Protein AF-A0AAN7VNC9-F1 (afdb_monomer_lite)

Sequence (368 aa):
MPVTTATADQVRREGRNATISTNFQQRNGTSKYSGSYGQQRSNDRQRARMIKRSSATQLWPRFDLVTDVLAFDIEGCERYGVHYVGSLSGVNEKKECALDVFADHGGHGTDEVWIKSVPPLYLNLGVKHRDLAPYNGARPIEEIVDDFINLATGRTVIFHDFRADKELLDNSAAKAGVTIPWDSITVRDTQKFAGYWLPDTRMPGPALKNLADKFLPLMKLQQNGHNSREDAIATILLYLRERTAIEKQYRDAATAAAATTTTIASQVSALSITESSETELKEFDIAENKITQSVQEAGDEIAGEQALADQPKSASMSTGTKKARERSEHDSVEVVGPGCIYEEVMRMMPRHATRRCDNGVLRVRLGG

pLDDT: mean 73.72, std 24.73, range [30.58, 98.81]

InterPro domains:
  IPR012337 Ribonuclease H-like superfamily [SSF53098] (136-243)
  IPR013520 Ribonuclease H-like domain [SM00479] (68-248)
  IPR036397 Ribonuclease H superfamily [G3DSA:3.30.420.10] (66-260)

Organism: NCBI:txid574655

Foldseek 3Di:
DDDDDDDDDDDDDDDDDDDDDDDDDDDDDDDPPPDDPVVVVVVVVVVVPPPPQAPFDALAFDPVQADLEKEKFFFWFDDPNATAGQWIWIADLVLHTRHTAGEAADDQPHPVRRGPGGPDVVQQRAGDSVRNDVVSSHDHLLVVLVSCLVRFFQHEYFYAPVVVVVSNSQVSCVSSVHGRPVVRGHYFHLQPQPVQADPPADPPGDDLCVCCVVPVVVQPPQPVGHGGSSSSSSRSVSCVVCVVSSVVVVVVVVVVVVVVVVVVVVVVVVVVVPPPDDDDDDDDDDDPDDPPPPVPPPPPPPDDDDDDDDDDDDDDDDDDDDDDDDDDDDDKDWDDDPPDCVPVVVVPDDPQWDWDDDPNTITIHDDD

Radius of gyration: 34.04 Å; chains: 1; bounding box: 113×78×116 Å

Secondary structure (DSSP, 8-state):
-----------------------------------SHHHHHHHHHHHHHS----S-SB-S--GGG--SEEEEEEEEEEETTEEEEEEEEEEETT--EEEEEEEE-S-TTSTT-S--BPPPGGG--S--GGGG-GGGT-EEHHHHHHHHHHHHTTSEEEESSHHHHHHHHHHHHHHHT----GGGSEEEESTT-GGG--TTPPTT---HHHHHHHH-TT--TTBTB--HHHHHHHHHHHHHHTHHHHHHHHHHHHHHHHHHHHHHHHHHHHHTTTTSS------------SSSSSSSSSSSSS------------------------------EEE---TTSHHHHHHSS-TT-EEEEETTEEEEE---

Structure (mmCIF, N/CA/C/O backbone):
data_AF-A0AAN7VNC9-F1
#
_entry.id   AF-A0AAN7VNC9-F1
#
loop_
_atom_site.group_PDB
_atom_site.id
_atom_site.type_symbol
_atom_site.label_atom_id
_atom_site.label_alt_id
_atom_site.label_comp_id
_atom_site.label_asym_id
_atom_site.label_entity_id
_atom_site.label_seq_id
_atom_site.pdbx_PDB_ins_code
_atom_site.Cartn_x
_atom_site.Cartn_y
_atom_site.Cartn_z
_atom_site.occupancy
_atom_site.B_iso_or_equiv
_atom_site.auth_seq_id
_atom_site.auth_comp_id
_atom_site.auth_asym_id
_atom_site.auth_atom_id
_atom_site.pdbx_PDB_model_num
ATOM 1 N N . MET A 1 1 ? 8.803 -28.778 58.579 1.00 33.09 1 MET A N 1
ATOM 2 C CA . MET A 1 1 ? 10.021 -28.599 59.401 1.00 33.09 1 MET A CA 1
ATOM 3 C C . MET A 1 1 ? 11.041 -29.637 58.938 1.00 33.09 1 MET A C 1
ATOM 5 O O . MET A 1 1 ? 10.650 -30.797 58.962 1.00 33.09 1 MET A O 1
ATOM 9 N N . PRO A 1 2 ? 12.285 -29.318 58.540 1.00 48.72 2 PRO A N 1
ATOM 10 C CA . PRO A 1 2 ? 12.881 -28.038 58.171 1.00 48.72 2 PRO A CA 1
ATOM 11 C C . PRO A 1 2 ? 13.311 -27.967 56.687 1.00 48.72 2 PRO A C 1
ATOM 13 O O . PRO A 1 2 ? 13.358 -28.953 55.957 1.00 48.72 2 PRO A O 1
ATOM 16 N N . VAL A 1 3 ? 13.613 -26.734 56.295 1.00 41.41 3 VAL A N 1
ATOM 17 C CA . VAL A 1 3 ? 14.314 -26.276 55.093 1.00 41.41 3 VAL A CA 1
ATOM 18 C C . VAL A 1 3 ? 15.820 -26.487 55.283 1.00 41.41 3 VAL A C 1
ATOM 20 O O . VAL A 1 3 ? 16.315 -26.323 56.398 1.00 41.41 3 VAL A O 1
ATOM 23 N N . THR A 1 4 ? 16.578 -26.747 54.216 1.00 44.59 4 THR A N 1
ATOM 24 C CA . THR A 1 4 ? 17.961 -26.239 54.133 1.00 44.59 4 THR A CA 1
ATOM 25 C C . THR A 1 4 ? 18.385 -26.035 52.682 1.00 44.59 4 THR A C 1
ATOM 27 O O . THR A 1 4 ? 18.664 -26.967 51.937 1.00 44.59 4 THR A O 1
ATOM 30 N N . THR A 1 5 ? 18.399 -24.766 52.295 1.00 48.03 5 THR A N 1
ATOM 31 C CA . THR A 1 5 ? 19.178 -24.194 51.199 1.00 48.03 5 THR A CA 1
ATOM 32 C C . THR A 1 5 ? 20.661 -24.177 51.561 1.00 48.03 5 THR A C 1
ATOM 34 O O . THR A 1 5 ? 21.000 -23.822 52.690 1.00 48.03 5 THR A O 1
ATOM 37 N N . ALA A 1 6 ? 21.540 -24.426 50.592 1.00 32.56 6 ALA A N 1
ATOM 38 C CA . ALA A 1 6 ? 22.889 -23.873 50.605 1.00 32.56 6 ALA A CA 1
ATOM 39 C C . ALA A 1 6 ? 23.305 -23.480 49.185 1.00 32.56 6 ALA A C 1
ATOM 41 O O . ALA A 1 6 ? 23.151 -24.225 48.219 1.00 32.56 6 ALA A O 1
ATOM 42 N N . THR A 1 7 ? 23.765 -22.244 49.117 1.00 36.84 7 THR A N 1
ATOM 43 C CA . THR A 1 7 ? 24.124 -21.412 47.979 1.00 36.84 7 THR A CA 1
ATOM 44 C C . THR A 1 7 ? 25.632 -21.398 47.743 1.00 36.84 7 THR A C 1
ATOM 46 O O . THR A 1 7 ? 26.401 -21.543 48.684 1.00 36.84 7 THR A O 1
ATOM 49 N N . ALA A 1 8 ? 25.978 -21.068 46.498 1.00 35.53 8 ALA A N 1
ATOM 50 C CA . ALA A 1 8 ? 27.040 -20.153 46.075 1.00 35.53 8 ALA A CA 1
ATOM 51 C C . ALA A 1 8 ? 28.529 -20.457 46.367 1.00 35.53 8 ALA A C 1
ATOM 53 O O . ALA A 1 8 ? 28.987 -20.570 47.496 1.00 35.53 8 ALA A O 1
ATOM 54 N N . ASP A 1 9 ? 29.261 -20.353 45.256 1.00 33.59 9 ASP A N 1
ATOM 55 C CA . ASP A 1 9 ? 30.465 -19.542 45.059 1.00 33.59 9 ASP A CA 1
ATOM 56 C C . ASP A 1 9 ? 31.868 -20.173 45.010 1.00 33.59 9 ASP A C 1
ATOM 58 O O . ASP A 1 9 ? 32.395 -20.767 45.942 1.00 33.59 9 ASP A O 1
ATOM 62 N N . GLN A 1 10 ? 32.479 -19.867 43.858 1.00 31.34 10 GLN A N 1
ATOM 63 C CA . GLN A 1 10 ? 33.866 -19.472 43.622 1.00 31.34 10 GLN A CA 1
ATOM 64 C C . GLN A 1 10 ? 35.001 -20.434 43.990 1.00 31.34 10 GLN A C 1
ATOM 66 O O . GLN A 1 10 ? 35.556 -20.408 45.083 1.00 31.34 10 GLN A O 1
ATOM 71 N N . VAL A 1 11 ? 35.552 -21.067 42.946 1.00 37.69 11 VAL A N 1
ATOM 72 C CA . VAL A 1 11 ? 37.006 -21.241 42.834 1.00 37.69 11 VAL A CA 1
ATOM 73 C C . VAL A 1 11 ? 37.492 -20.658 41.509 1.00 37.69 11 VAL A C 1
ATOM 75 O O . VAL A 1 11 ? 37.262 -21.179 40.422 1.00 37.69 11 VAL A O 1
ATOM 78 N N . ARG A 1 12 ? 38.186 -19.533 41.648 1.00 35.81 12 ARG A N 1
ATOM 79 C CA . ARG A 1 12 ? 39.038 -18.869 40.665 1.00 35.81 12 ARG A CA 1
ATOM 80 C C . ARG A 1 12 ? 40.357 -19.641 40.568 1.00 35.81 12 ARG A C 1
ATOM 82 O O . ARG A 1 12 ? 40.984 -19.848 41.604 1.00 35.81 12 ARG A O 1
ATOM 89 N N . ARG A 1 13 ? 40.827 -19.983 39.362 1.00 38.12 13 ARG A N 1
ATOM 90 C CA . ARG A 1 13 ? 42.266 -20.018 39.034 1.00 38.12 13 ARG A CA 1
ATOM 91 C C . ARG A 1 13 ? 42.518 -20.041 37.528 1.00 38.12 13 ARG A C 1
ATOM 93 O O . ARG A 1 13 ? 41.751 -20.576 36.740 1.00 38.12 13 ARG A O 1
ATOM 100 N N . GLU A 1 14 ? 43.592 -19.353 37.190 1.00 35.22 14 GLU A N 1
ATOM 101 C CA . GLU A 1 14 ? 44.036 -18.902 35.882 1.00 35.22 14 GLU A CA 1
ATOM 102 C C . GLU A 1 14 ? 44.731 -20.007 35.074 1.00 35.22 14 GLU A C 1
ATOM 104 O O . GLU A 1 14 ? 45.342 -20.906 35.646 1.00 35.22 14 GLU A O 1
ATOM 109 N N . GLY A 1 15 ? 44.793 -19.822 33.750 1.00 30.58 15 GLY A N 1
ATOM 110 C CA . GLY A 1 15 ? 46.053 -20.037 33.036 1.00 30.58 15 GLY A CA 1
ATOM 111 C C . GLY A 1 15 ? 46.082 -21.052 31.889 1.00 30.58 15 GLY A C 1
ATOM 112 O O . GLY A 1 15 ? 46.252 -22.240 32.111 1.00 30.58 15 GLY A O 1
ATOM 113 N N . ARG A 1 16 ? 46.175 -20.489 30.674 1.00 35.28 16 ARG A N 1
ATOM 114 C CA . ARG A 1 16 ? 47.032 -20.907 29.540 1.00 35.28 16 ARG A CA 1
ATOM 115 C C . ARG A 1 16 ? 46.588 -22.080 28.645 1.00 35.28 16 ARG A C 1
ATOM 117 O O . ARG A 1 16 ? 46.629 -23.241 29.017 1.00 35.28 16 ARG A O 1
ATOM 124 N N . ASN A 1 17 ? 46.336 -21.698 27.388 1.00 35.06 17 ASN A N 1
ATOM 125 C CA . ASN A 1 17 ? 46.808 -22.299 26.133 1.00 35.06 17 ASN A CA 1
ATOM 126 C C . ASN A 1 17 ? 46.927 -23.829 26.054 1.00 35.06 17 ASN A C 1
ATOM 128 O O . ASN A 1 17 ? 47.944 -24.399 26.441 1.00 35.06 17 ASN A O 1
ATOM 132 N N . ALA A 1 18 ? 45.987 -24.444 25.336 1.00 34.25 18 ALA A N 1
ATOM 133 C CA . ALA A 1 18 ? 46.222 -25.700 24.633 1.00 34.25 18 ALA A CA 1
ATOM 134 C C . ALA A 1 18 ? 45.763 -25.559 23.174 1.00 34.25 18 ALA A C 1
ATOM 136 O O . ALA A 1 18 ? 44.617 -25.821 22.817 1.00 34.25 18 ALA A O 1
ATOM 137 N N . THR A 1 19 ? 46.691 -25.106 22.332 1.00 33.16 19 THR A N 1
ATOM 138 C CA . THR A 1 19 ? 46.626 -25.241 20.877 1.00 33.16 19 THR A CA 1
ATOM 139 C C . THR A 1 19 ? 46.834 -26.716 20.548 1.00 33.16 19 THR A C 1
ATOM 141 O O . THR A 1 19 ? 47.944 -27.230 20.684 1.00 33.16 19 THR A O 1
ATOM 144 N N . ILE A 1 20 ? 45.777 -27.413 20.135 1.00 33.56 20 ILE A N 1
ATOM 145 C CA . ILE A 1 20 ? 45.890 -28.783 19.631 1.00 33.56 20 ILE A CA 1
ATOM 146 C C . ILE A 1 20 ? 46.379 -28.703 18.183 1.00 33.56 20 ILE A C 1
ATOM 148 O O . ILE A 1 20 ? 45.628 -28.416 17.255 1.00 33.56 20 ILE A O 1
ATOM 152 N N . SER A 1 21 ? 47.683 -28.918 18.028 1.00 32.31 21 SER A N 1
ATOM 153 C CA . SER A 1 21 ? 48.346 -29.195 16.759 1.00 32.31 21 SER A CA 1
ATOM 154 C C . SER A 1 21 ? 48.165 -30.676 16.432 1.00 32.31 21 SER A C 1
ATOM 156 O O . SER A 1 21 ? 48.763 -31.535 17.078 1.00 32.31 21 SER A O 1
ATOM 158 N N . THR A 1 22 ? 47.336 -30.994 15.439 1.00 38.72 22 THR A N 1
ATOM 159 C CA . THR A 1 22 ? 47.347 -32.316 14.804 1.00 38.72 22 THR A CA 1
ATOM 160 C C . THR A 1 22 ? 48.156 -32.238 13.520 1.00 38.72 22 THR A C 1
ATOM 162 O O . THR A 1 22 ? 47.690 -31.737 12.496 1.00 38.72 22 THR A O 1
ATOM 165 N N . ASN A 1 23 ? 49.380 -32.757 13.597 1.00 33.75 23 ASN A N 1
ATOM 166 C CA . ASN A 1 23 ? 50.212 -33.099 12.453 1.00 33.75 23 ASN A CA 1
ATOM 167 C C . ASN A 1 23 ? 49.496 -34.157 11.605 1.00 33.75 23 ASN A C 1
ATOM 169 O O . ASN A 1 23 ? 49.421 -35.318 12.006 1.00 33.75 23 ASN A O 1
ATOM 173 N N . PHE A 1 24 ? 49.018 -33.779 10.420 1.00 32.34 24 PHE A N 1
ATOM 174 C CA . PHE A 1 24 ? 48.704 -34.740 9.367 1.00 32.34 24 PHE A CA 1
ATOM 175 C C . PHE A 1 24 ? 49.744 -34.587 8.260 1.00 32.34 24 PHE A C 1
ATOM 177 O O . PHE A 1 24 ? 49.801 -33.578 7.557 1.00 32.34 24 PHE A O 1
ATOM 184 N N . GLN A 1 25 ? 50.629 -35.581 8.178 1.00 37.34 25 GLN A N 1
ATOM 185 C CA . GLN A 1 25 ? 51.680 -35.664 7.177 1.00 37.34 25 GLN A CA 1
ATOM 186 C C . GLN A 1 25 ? 51.080 -35.697 5.770 1.00 37.34 25 GLN A C 1
ATOM 188 O O . GLN A 1 25 ? 50.212 -36.508 5.445 1.00 37.34 25 GLN A O 1
ATOM 193 N N . GLN A 1 26 ? 51.613 -34.812 4.936 1.00 34.78 26 GLN A N 1
ATOM 194 C CA . GLN A 1 26 ? 51.410 -34.756 3.500 1.00 34.78 26 GLN A CA 1
ATOM 195 C C . GLN A 1 26 ? 51.865 -36.067 2.847 1.00 34.78 26 GLN A C 1
ATOM 197 O O . GLN A 1 26 ? 53.039 -36.431 2.904 1.00 34.78 26 GLN A O 1
ATOM 202 N N . ARG A 1 27 ? 50.945 -36.748 2.157 1.00 35.69 27 ARG A N 1
ATOM 203 C CA . ARG A 1 27 ? 51.290 -37.623 1.035 1.00 35.69 27 ARG A CA 1
ATOM 204 C C . ARG A 1 27 ? 50.914 -36.911 -0.255 1.00 35.69 27 ARG A C 1
ATOM 206 O O . ARG A 1 27 ? 49.754 -36.582 -0.487 1.00 35.69 27 ARG A O 1
ATOM 213 N N . ASN A 1 28 ? 51.939 -36.668 -1.062 1.00 36.66 28 ASN A N 1
ATOM 214 C CA . ASN A 1 28 ? 51.863 -36.092 -2.393 1.00 36.66 28 ASN A CA 1
ATOM 215 C C . ASN A 1 28 ? 51.040 -36.994 -3.317 1.00 36.66 28 ASN A C 1
ATOM 217 O O . ASN A 1 28 ? 51.502 -38.051 -3.739 1.00 36.66 28 ASN A O 1
ATOM 221 N N . GLY A 1 29 ? 49.833 -36.543 -3.644 1.00 33.34 29 GLY A N 1
ATOM 222 C CA . GLY A 1 29 ? 49.043 -37.017 -4.771 1.00 33.34 29 GLY A CA 1
ATOM 223 C C . GLY A 1 29 ? 48.669 -35.811 -5.621 1.00 33.34 29 GLY A C 1
ATOM 224 O O . GLY A 1 29 ? 47.794 -35.032 -5.257 1.00 33.34 29 GLY A O 1
ATOM 225 N N . THR A 1 30 ? 49.370 -35.620 -6.733 1.00 42.81 30 THR A N 1
ATOM 226 C CA . THR A 1 30 ? 49.069 -34.607 -7.747 1.00 42.81 30 THR A CA 1
ATOM 227 C C . THR A 1 30 ? 47.696 -34.870 -8.363 1.00 42.81 30 THR A C 1
ATOM 229 O O . THR A 1 30 ? 47.580 -35.657 -9.298 1.00 42.81 30 THR A O 1
ATOM 232 N N . SER A 1 31 ? 46.664 -34.187 -7.864 1.00 39.84 31 SER A N 1
ATOM 233 C CA . SER A 1 31 ? 45.378 -34.039 -8.549 1.00 39.84 31 SER A CA 1
ATOM 234 C C . SER A 1 31 ? 45.202 -32.583 -8.972 1.00 39.84 31 SER A C 1
ATOM 236 O O . SER A 1 31 ? 45.083 -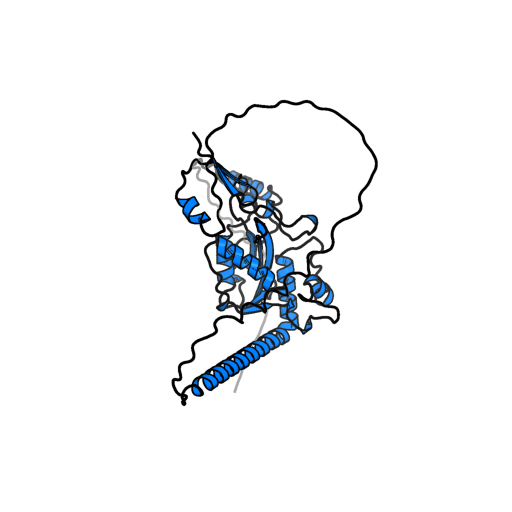31.674 -8.150 1.00 39.84 31 SER A O 1
ATOM 238 N N . LYS A 1 32 ? 45.246 -32.355 -10.287 1.00 44.84 32 LYS A N 1
ATOM 239 C CA . LYS A 1 32 ? 44.938 -31.074 -10.921 1.00 44.84 32 LYS A CA 1
ATOM 240 C C . LYS A 1 32 ? 43.424 -30.843 -10.852 1.00 44.84 32 LYS A C 1
ATOM 242 O O . LYS A 1 32 ? 42.702 -31.273 -11.740 1.00 44.84 32 LYS A O 1
ATOM 247 N N . TYR A 1 33 ? 42.962 -30.133 -9.827 1.00 38.91 33 TYR A N 1
ATOM 248 C CA . TYR A 1 33 ? 41.651 -29.471 -9.812 1.00 38.91 33 TYR A CA 1
ATOM 249 C C . TYR A 1 33 ? 41.847 -27.992 -9.456 1.00 38.91 33 TYR A C 1
ATOM 251 O O . TYR A 1 33 ? 41.517 -27.512 -8.376 1.00 38.91 33 TYR A O 1
ATOM 259 N N . SER A 1 34 ? 42.462 -27.256 -10.380 1.00 49.12 34 SER A N 1
ATOM 260 C CA . SER A 1 34 ? 42.550 -25.798 -10.333 1.00 49.12 34 SER A CA 1
ATOM 261 C C . SER A 1 34 ? 41.423 -25.208 -11.180 1.00 49.12 34 SER A C 1
ATOM 263 O O . SER A 1 34 ? 41.577 -25.061 -12.391 1.00 49.12 34 SER A O 1
ATOM 265 N N . GLY A 1 35 ? 40.288 -24.877 -10.563 1.00 49.00 35 GLY A N 1
ATOM 266 C CA . GLY A 1 35 ? 39.233 -24.153 -11.273 1.00 49.00 35 GLY A CA 1
ATOM 267 C C . GLY A 1 35 ? 37.883 -24.111 -10.568 1.00 49.00 35 GLY A C 1
ATOM 268 O O . GLY A 1 35 ? 36.949 -24.738 -11.041 1.00 49.00 35 GLY A O 1
ATOM 269 N N . SER A 1 36 ? 37.748 -23.361 -9.468 1.00 46.12 36 SER A N 1
ATOM 270 C CA . SER A 1 36 ? 36.416 -22.868 -9.046 1.00 46.12 36 SER A CA 1
ATOM 271 C C . SER A 1 36 ? 36.470 -21.698 -8.055 1.00 46.12 36 SER A C 1
ATOM 273 O O . SER A 1 36 ? 35.705 -20.746 -8.185 1.00 46.12 36 SER A O 1
ATOM 275 N N . TYR A 1 37 ? 37.429 -21.681 -7.123 1.00 40.38 37 TYR A N 1
ATOM 276 C CA . TYR A 1 37 ? 37.449 -20.667 -6.054 1.00 40.38 37 TYR A CA 1
ATOM 277 C C . TYR A 1 37 ? 37.821 -19.243 -6.509 1.00 40.38 37 TYR A C 1
ATOM 279 O O . TYR A 1 37 ? 37.398 -18.260 -5.898 1.00 40.38 37 TYR A O 1
ATOM 287 N N . GLY A 1 38 ? 38.583 -19.104 -7.599 1.00 40.09 38 GLY A N 1
ATOM 288 C CA . GLY A 1 38 ? 38.907 -17.799 -8.192 1.00 40.09 38 GLY A CA 1
ATOM 289 C C . GLY A 1 38 ? 37.744 -17.178 -8.976 1.00 40.09 38 GLY A C 1
ATOM 290 O O . GLY A 1 38 ? 37.578 -15.960 -8.951 1.00 40.09 38 GLY A O 1
ATOM 291 N N . GLN A 1 39 ? 36.908 -18.011 -9.611 1.00 39.69 39 GLN A N 1
ATOM 292 C CA . GLN A 1 39 ? 35.759 -17.566 -10.408 1.00 39.69 39 GLN A CA 1
ATOM 293 C C . GLN A 1 39 ? 34.568 -17.130 -9.541 1.00 39.69 39 GLN A C 1
ATOM 295 O O . GLN A 1 39 ? 33.867 -16.185 -9.895 1.00 39.69 39 GLN A O 1
ATOM 300 N N . GLN A 1 40 ? 34.363 -17.739 -8.368 1.00 44.41 40 GLN A N 1
ATOM 301 C CA . GLN A 1 40 ? 33.312 -17.294 -7.440 1.00 44.41 40 GLN A CA 1
ATOM 302 C C . GLN A 1 40 ? 33.577 -15.880 -6.902 1.00 44.41 40 GLN A C 1
ATOM 304 O O . GLN A 1 40 ? 32.693 -15.030 -6.949 1.00 44.41 40 GLN A O 1
ATOM 309 N N . ARG A 1 41 ? 34.819 -15.558 -6.513 1.00 46.06 41 ARG A N 1
ATOM 310 C CA . ARG A 1 41 ? 35.168 -14.207 -6.032 1.00 46.06 41 ARG A CA 1
ATOM 311 C C . ARG A 1 41 ? 35.142 -13.134 -7.124 1.00 46.06 41 ARG A C 1
ATOM 313 O O . ARG A 1 41 ? 34.879 -11.971 -6.811 1.00 46.06 41 ARG A O 1
ATOM 320 N N . SER A 1 42 ? 35.413 -13.481 -8.385 1.00 50.81 42 SER A N 1
ATOM 321 C CA . SER A 1 42 ? 35.246 -12.545 -9.505 1.00 50.81 42 SER A CA 1
ATOM 322 C C . SER A 1 42 ? 33.773 -12.311 -9.833 1.00 50.81 42 SER A C 1
ATOM 324 O O . SER A 1 42 ? 33.410 -11.169 -10.100 1.00 50.81 42 SER A O 1
ATOM 326 N N . ASN A 1 43 ? 32.924 -13.336 -9.711 1.00 49.44 43 ASN A N 1
ATOM 327 C CA . ASN A 1 43 ? 31.476 -13.215 -9.894 1.00 49.44 43 ASN A CA 1
ATOM 328 C C . ASN A 1 43 ? 30.824 -12.409 -8.764 1.00 49.44 43 ASN A C 1
ATOM 330 O O . ASN A 1 43 ? 29.974 -11.566 -9.035 1.00 49.44 43 ASN A O 1
ATOM 334 N N . ASP A 1 44 ? 31.276 -12.568 -7.518 1.00 49.91 44 ASP A N 1
ATOM 335 C CA . ASP A 1 44 ? 30.784 -11.777 -6.383 1.00 49.91 44 ASP A CA 1
ATOM 336 C C . ASP A 1 44 ? 31.250 -10.317 -6.451 1.00 49.91 44 ASP A C 1
ATOM 338 O O . ASP A 1 44 ? 30.488 -9.403 -6.143 1.00 49.91 44 ASP A O 1
ATOM 342 N N . ARG A 1 45 ? 32.469 -10.058 -6.947 1.00 47.41 45 ARG A N 1
ATOM 343 C CA . ARG A 1 45 ? 32.960 -8.692 -7.208 1.00 47.41 45 ARG A CA 1
ATOM 344 C C . ARG A 1 45 ? 32.338 -8.054 -8.452 1.00 47.41 45 ARG A C 1
ATOM 346 O O . ARG A 1 45 ? 32.161 -6.842 -8.455 1.00 47.41 45 ARG A O 1
ATOM 353 N N . GLN A 1 46 ? 31.980 -8.820 -9.485 1.00 46.38 46 GLN A N 1
ATOM 354 C CA . GLN A 1 46 ? 31.192 -8.327 -10.624 1.00 46.38 46 GLN A CA 1
ATOM 355 C C . GLN A 1 46 ? 29.728 -8.080 -10.229 1.00 46.38 46 GLN A C 1
ATOM 357 O O . GLN A 1 46 ? 29.150 -7.079 -10.650 1.00 46.38 46 GLN A O 1
ATOM 362 N N . ARG A 1 47 ? 29.155 -8.899 -9.334 1.00 48.69 47 ARG A N 1
ATOM 363 C CA . ARG A 1 47 ? 27.862 -8.631 -8.685 1.00 48.69 47 ARG A CA 1
ATOM 364 C C . ARG A 1 47 ? 27.922 -7.370 -7.817 1.00 48.69 47 ARG A C 1
ATOM 366 O O . ARG A 1 47 ? 27.035 -6.534 -7.906 1.00 48.69 47 ARG A O 1
ATOM 373 N N . ALA A 1 48 ? 28.993 -7.170 -7.059 1.00 44.34 48 ALA A N 1
ATOM 374 C CA . ALA A 1 48 ? 29.172 -5.976 -6.237 1.00 44.34 48 ALA A CA 1
ATOM 375 C C . ALA A 1 48 ? 29.528 -4.703 -7.033 1.00 44.34 48 ALA A C 1
ATOM 377 O O . ALA A 1 48 ? 29.421 -3.618 -6.480 1.00 44.34 48 ALA A O 1
ATOM 378 N N . ARG A 1 49 ? 29.950 -4.796 -8.307 1.00 45.19 49 ARG A N 1
ATOM 379 C CA . ARG A 1 49 ? 30.353 -3.643 -9.148 1.00 45.19 49 ARG A CA 1
ATOM 380 C C . ARG A 1 49 ? 29.268 -3.126 -10.106 1.00 45.19 49 ARG A C 1
ATOM 382 O O . ARG A 1 49 ? 29.471 -2.084 -10.718 1.00 45.19 49 ARG A O 1
ATOM 389 N N . MET A 1 50 ? 28.108 -3.781 -10.197 1.00 46.06 50 MET A N 1
ATOM 390 C CA . MET A 1 50 ? 26.899 -3.248 -10.856 1.00 46.06 50 MET A CA 1
ATOM 391 C C . MET A 1 50 ? 26.090 -2.374 -9.873 1.00 46.06 50 MET A C 1
ATOM 393 O O . MET A 1 50 ? 25.031 -2.766 -9.397 1.00 46.06 50 MET A O 1
ATOM 397 N N . ILE A 1 51 ? 26.619 -1.209 -9.507 1.00 47.50 51 ILE A N 1
ATOM 398 C CA . ILE A 1 51 ? 26.022 -0.249 -8.557 1.00 47.50 51 ILE A CA 1
ATOM 399 C C . ILE A 1 51 ? 25.420 0.885 -9.413 1.00 47.50 51 ILE A C 1
ATOM 401 O O . ILE A 1 51 ? 26.168 1.529 -10.136 1.00 47.50 51 ILE A O 1
ATOM 405 N N . LYS A 1 52 ? 24.119 1.194 -9.478 1.00 52.00 52 LYS A N 1
ATOM 406 C CA . LYS A 1 52 ? 22.997 1.084 -8.534 1.00 52.00 52 LYS A CA 1
ATOM 407 C C . LYS A 1 52 ? 21.933 0.098 -9.042 1.00 52.00 52 LYS A C 1
ATOM 409 O O . LYS A 1 52 ? 21.126 0.450 -9.899 1.00 52.00 52 LYS A O 1
ATOM 414 N N . ARG A 1 53 ? 21.943 -1.119 -8.496 1.00 65.81 53 ARG A N 1
ATOM 415 C CA . ARG A 1 53 ? 20.789 -2.035 -8.506 1.00 65.81 53 ARG A CA 1
ATOM 416 C C . ARG A 1 53 ? 19.638 -1.378 -7.739 1.00 65.81 53 ARG A C 1
ATOM 418 O O . ARG A 1 53 ? 19.911 -0.479 -6.948 1.00 65.81 53 ARG A O 1
ATOM 425 N N . SER A 1 54 ? 18.404 -1.762 -8.045 1.00 75.00 54 SER A N 1
ATOM 426 C CA . SER A 1 54 ? 17.157 -1.199 -7.512 1.00 75.00 54 SER A CA 1
ATOM 427 C C . SER A 1 54 ? 17.224 -0.700 -6.056 1.00 75.00 54 SER A C 1
ATOM 429 O O . SER A 1 54 ? 17.928 -1.268 -5.222 1.00 75.00 54 SER A O 1
ATOM 431 N N . SER A 1 55 ? 16.469 0.360 -5.742 1.00 85.25 55 SER A N 1
ATOM 432 C CA . SER A 1 55 ? 16.304 0.832 -4.359 1.00 85.25 55 SER A CA 1
ATOM 433 C C . SER A 1 55 ? 15.490 -0.122 -3.482 1.00 85.25 55 SER A C 1
ATOM 435 O O . SER A 1 55 ? 15.493 0.061 -2.268 1.00 85.25 55 SER A O 1
ATOM 437 N N . ALA A 1 56 ? 14.828 -1.119 -4.073 1.00 90.31 56 ALA A N 1
ATOM 438 C CA . ALA A 1 56 ? 14.095 -2.144 -3.352 1.00 90.31 56 ALA A CA 1
ATOM 439 C C . ALA A 1 56 ? 15.053 -3.062 -2.583 1.00 90.31 56 ALA A C 1
ATOM 441 O O . ALA A 1 56 ? 16.073 -3.527 -3.101 1.00 90.31 56 ALA A O 1
ATOM 442 N N . THR A 1 57 ? 14.718 -3.324 -1.327 1.00 91.94 57 THR A N 1
ATOM 443 C CA . THR A 1 57 ? 15.596 -3.997 -0.364 1.00 91.94 57 THR A CA 1
ATOM 444 C C . THR A 1 57 ? 15.145 -5.406 0.009 1.00 91.94 57 THR A C 1
ATOM 446 O O . THR A 1 57 ? 15.967 -6.179 0.503 1.00 91.94 57 THR A O 1
ATOM 449 N N . GLN A 1 58 ? 13.884 -5.768 -0.252 1.00 94.94 58 GLN A N 1
ATOM 450 C CA . GLN A 1 58 ? 13.298 -7.053 0.138 1.00 94.94 58 GLN A CA 1
ATOM 451 C C . GLN A 1 58 ? 12.489 -7.659 -1.017 1.00 94.94 58 GLN A C 1
ATOM 453 O O . GLN A 1 58 ? 11.269 -7.772 -0.960 1.00 94.94 58 GLN A O 1
ATOM 458 N N . LEU A 1 59 ? 13.200 -8.079 -2.070 1.00 94.75 59 LEU A N 1
ATOM 459 C CA . LEU A 1 59 ? 12.591 -8.531 -3.330 1.00 94.75 59 LEU A CA 1
ATOM 460 C C . LEU A 1 59 ? 11.659 -9.742 -3.173 1.00 94.75 59 LEU A C 1
ATOM 462 O O . LEU A 1 59 ? 10.710 -9.877 -3.935 1.00 94.75 59 LEU A O 1
ATOM 466 N N . TRP A 1 60 ? 11.939 -10.625 -2.214 1.00 96.19 60 TRP A N 1
ATOM 467 C CA . TRP A 1 60 ? 11.162 -11.841 -1.945 1.00 96.19 60 TRP A CA 1
ATOM 468 C C . TRP A 1 60 ? 10.411 -11.716 -0.618 1.00 96.19 60 TRP A C 1
ATOM 470 O O . TRP A 1 60 ? 10.978 -11.141 0.319 1.00 96.19 60 TRP A O 1
ATOM 480 N N . PRO A 1 61 ? 9.200 -12.285 -0.493 1.00 96.88 61 PRO A N 1
ATOM 481 C CA . PRO A 1 61 ? 8.421 -12.201 0.734 1.00 96.88 61 PRO A CA 1
ATOM 482 C C . PRO A 1 61 ? 9.137 -12.889 1.904 1.00 96.88 61 PRO A C 1
ATOM 484 O O . PRO A 1 61 ? 9.649 -14.006 1.795 1.00 96.88 61 PRO A O 1
ATOM 487 N N . ARG A 1 62 ? 9.149 -12.226 3.059 1.00 97.81 62 ARG A N 1
ATOM 488 C CA . ARG A 1 62 ? 9.640 -12.752 4.339 1.00 97.81 62 ARG A CA 1
ATOM 489 C C . ARG A 1 62 ? 8.468 -13.183 5.200 1.00 97.81 62 ARG A C 1
ATOM 491 O O . ARG A 1 62 ? 8.027 -12.449 6.080 1.00 97.81 62 ARG A O 1
ATOM 498 N N . PHE A 1 63 ? 7.965 -14.389 4.947 1.00 96.31 63 PHE A N 1
ATOM 499 C CA . PHE A 1 63 ? 6.846 -14.957 5.706 1.00 96.31 63 PHE A CA 1
ATOM 500 C C . PHE A 1 63 ? 7.138 -15.103 7.205 1.00 96.31 63 PHE A C 1
ATOM 502 O O . PHE A 1 63 ? 6.216 -15.086 8.012 1.00 96.31 63 PHE A O 1
ATOM 509 N N . ASP A 1 64 ? 8.412 -15.174 7.593 1.00 97.75 64 ASP A N 1
ATOM 510 C CA . ASP A 1 64 ? 8.844 -15.156 8.992 1.00 97.75 64 ASP A CA 1
ATOM 511 C C . ASP A 1 64 ? 8.635 -13.800 9.693 1.00 97.75 64 ASP A C 1
ATOM 513 O O . ASP A 1 64 ? 8.642 -13.745 10.921 1.00 97.75 64 ASP A O 1
ATOM 517 N N . LEU A 1 65 ? 8.426 -12.716 8.937 1.00 97.56 65 LEU A N 1
ATOM 518 C CA . LEU A 1 65 ? 8.142 -11.371 9.453 1.00 97.56 65 LEU A CA 1
ATOM 519 C C . LEU A 1 65 ? 6.647 -11.021 9.441 1.00 97.56 65 LEU A C 1
ATOM 521 O O . LEU A 1 65 ? 6.274 -9.928 9.875 1.00 97.56 65 LEU A O 1
ATOM 525 N N . VAL A 1 66 ? 5.797 -11.920 8.940 1.00 97.06 66 VAL A N 1
ATOM 526 C CA . VAL A 1 66 ? 4.358 -11.688 8.789 1.00 97.06 66 VAL A CA 1
ATOM 527 C C . VAL A 1 66 ? 3.656 -11.738 10.142 1.00 97.06 66 VAL A C 1
ATOM 529 O O . VAL A 1 66 ? 3.794 -12.694 10.903 1.00 97.06 66 VAL A O 1
ATOM 532 N N . THR A 1 67 ? 2.865 -10.705 10.414 1.00 97.56 67 THR A N 1
ATOM 533 C CA . THR A 1 67 ? 2.026 -10.548 11.610 1.00 97.56 67 THR A CA 1
ATOM 534 C C . THR A 1 67 ? 0.559 -10.398 11.213 1.00 97.56 67 THR A C 1
ATOM 536 O O . THR A 1 67 ? 0.261 -10.223 10.035 1.00 97.56 67 THR A O 1
ATOM 539 N N . ASP A 1 68 ? -0.363 -10.415 12.179 1.00 98.00 68 ASP A N 1
ATOM 540 C CA . ASP A 1 68 ? -1.810 -10.250 11.928 1.00 98.00 68 ASP A CA 1
ATOM 541 C C . ASP A 1 68 ? -2.175 -8.893 11.304 1.00 98.00 68 ASP A C 1
ATOM 543 O O . ASP A 1 68 ? -3.228 -8.748 10.679 1.00 98.00 68 ASP A O 1
ATOM 547 N N . VAL A 1 69 ? -1.304 -7.899 11.487 1.00 98.62 69 VAL A N 1
ATOM 548 C CA . VAL A 1 69 ? -1.419 -6.562 10.907 1.00 98.62 69 VAL A CA 1
ATOM 549 C C . VAL A 1 69 ? -0.218 -6.290 10.010 1.00 98.62 69 VAL A C 1
ATOM 551 O O . VAL A 1 69 ? 0.921 -6.432 10.456 1.00 98.62 69 VAL A O 1
ATOM 554 N N . LEU A 1 70 ? -0.466 -5.849 8.780 1.00 98.75 70 LEU A N 1
ATOM 555 C CA . LEU A 1 70 ? 0.555 -5.372 7.846 1.00 98.75 70 LEU A CA 1
ATOM 556 C C . LEU A 1 70 ? 0.112 -4.033 7.257 1.00 98.75 70 LEU A C 1
ATOM 558 O O . LEU A 1 70 ? -1.060 -3.875 6.935 1.00 98.75 70 LEU A O 1
ATOM 562 N N . ALA A 1 71 ? 1.027 -3.084 7.084 1.00 98.81 71 ALA A N 1
ATOM 563 C CA . ALA A 1 71 ? 0.769 -1.912 6.252 1.00 98.81 71 ALA A CA 1
ATOM 564 C C . ALA A 1 71 ? 1.395 -2.097 4.880 1.00 98.81 71 ALA A C 1
ATOM 566 O O . 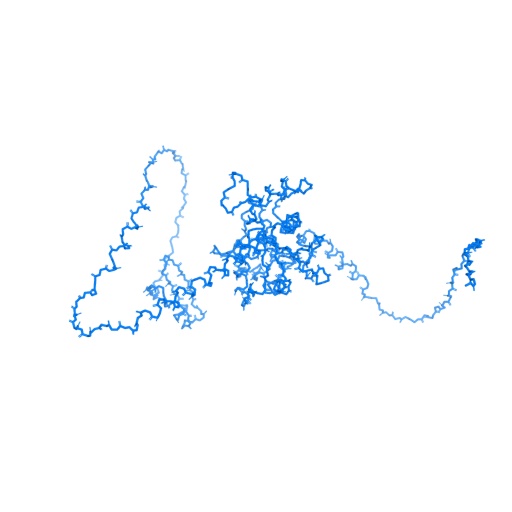ALA A 1 71 ? 2.515 -2.603 4.786 1.00 98.81 71 ALA A O 1
ATOM 567 N N . PHE A 1 72 ? 0.682 -1.658 3.853 1.00 98.81 72 PHE A N 1
ATOM 568 C CA . PHE A 1 72 ? 1.177 -1.627 2.490 1.00 98.81 72 PHE A CA 1
ATOM 569 C C . PHE A 1 72 ? 1.080 -0.218 1.925 1.00 98.81 72 PHE A C 1
ATOM 571 O O . PHE A 1 72 ? 0.229 0.568 2.337 1.00 98.81 72 PHE A O 1
ATOM 578 N N . ASP A 1 73 ? 1.972 0.068 0.990 1.00 98.62 73 ASP A N 1
ATOM 579 C CA . ASP A 1 73 ? 1.962 1.278 0.180 1.00 98.62 73 ASP A CA 1
ATOM 580 C C . ASP A 1 73 ? 2.500 0.944 -1.216 1.00 98.62 73 ASP A C 1
ATOM 582 O O . ASP A 1 73 ? 3.319 0.020 -1.382 1.00 98.62 73 ASP A O 1
ATOM 586 N N . ILE A 1 74 ? 1.970 1.638 -2.222 1.00 98.38 74 ILE A N 1
ATOM 587 C CA . ILE A 1 74 ? 2.140 1.306 -3.630 1.00 98.38 74 ILE A CA 1
ATOM 588 C C . ILE A 1 74 ? 2.439 2.571 -4.418 1.00 98.38 74 ILE A C 1
ATOM 590 O O . ILE A 1 74 ? 1.675 3.529 -4.420 1.00 98.38 74 ILE A O 1
ATOM 594 N N . GLU A 1 75 ? 3.508 2.522 -5.206 1.00 96.88 75 GLU A N 1
ATOM 595 C CA . GLU A 1 75 ? 3.762 3.563 -6.203 1.00 96.88 75 GLU A CA 1
ATOM 596 C C . GLU A 1 75 ? 3.283 3.093 -7.569 1.00 96.88 75 GLU A C 1
ATOM 598 O O . GLU A 1 75 ? 3.567 1.960 -7.964 1.00 96.88 75 GLU A O 1
ATOM 603 N N . GLY A 1 76 ? 2.607 3.962 -8.317 1.00 94.81 76 GLY A N 1
ATOM 604 C CA . GLY A 1 76 ? 2.038 3.632 -9.623 1.00 94.81 76 GLY A CA 1
ATOM 605 C C . GLY A 1 76 ? 3.013 3.738 -10.805 1.00 94.81 76 GLY A C 1
ATOM 606 O O . GLY A 1 76 ? 3.970 4.512 -10.814 1.00 94.81 76 GLY A O 1
ATOM 607 N N . CYS A 1 77 ? 2.718 2.996 -11.867 1.00 94.12 77 CYS A N 1
ATOM 608 C CA . CYS A 1 77 ? 3.193 3.216 -13.236 1.00 94.12 77 CYS A CA 1
ATOM 609 C C . CYS A 1 77 ? 1.995 3.202 -14.200 1.00 94.12 77 CYS A C 1
ATOM 611 O O . CYS A 1 77 ? 0.878 2.934 -13.766 1.00 94.12 77 CYS A O 1
ATOM 613 N N . GLU A 1 78 ? 2.171 3.541 -15.480 1.00 93.38 78 GLU A N 1
ATOM 614 C CA . GLU A 1 78 ? 1.028 3.781 -16.371 1.00 93.38 78 GLU A CA 1
ATOM 615 C C . GLU A 1 78 ? 1.161 3.127 -17.755 1.00 93.38 78 GLU A C 1
ATOM 617 O O . GLU A 1 78 ? 2.226 3.053 -18.386 1.00 93.38 78 GLU A O 1
ATOM 622 N N . ARG A 1 79 ? 0.013 2.682 -18.269 1.00 89.56 79 ARG A N 1
ATOM 623 C CA . ARG A 1 79 ? -0.182 2.327 -19.669 1.00 89.56 79 ARG A CA 1
ATOM 624 C C . ARG A 1 79 ? -1.515 2.887 -20.165 1.00 89.56 79 ARG A C 1
ATOM 626 O O . ARG A 1 79 ? -2.568 2.467 -19.705 1.00 89.56 79 ARG A O 1
ATOM 633 N N . TYR A 1 80 ? -1.459 3.778 -21.157 1.00 89.44 80 TYR A N 1
ATOM 634 C CA . TYR A 1 80 ? -2.640 4.361 -21.815 1.00 89.44 80 TYR A CA 1
ATOM 635 C C . TYR A 1 80 ? -3.648 4.991 -20.834 1.00 89.44 80 TYR A C 1
ATOM 637 O O . TYR A 1 80 ? -4.850 4.782 -20.975 1.00 89.44 80 TYR A O 1
ATOM 645 N N . GLY A 1 81 ? -3.167 5.737 -19.832 1.00 88.31 81 GLY A N 1
ATOM 646 C CA . GLY A 1 81 ? -4.021 6.357 -18.813 1.00 88.31 81 GLY A CA 1
ATOM 647 C C . GLY A 1 81 ? -4.552 5.405 -17.736 1.00 88.31 81 GLY A C 1
ATOM 648 O O . GLY A 1 81 ? -5.292 5.847 -16.866 1.00 88.31 81 GLY A O 1
ATOM 649 N N . VAL A 1 82 ? -4.185 4.119 -17.770 1.00 92.88 82 VAL A N 1
ATOM 650 C CA . VAL A 1 82 ? -4.498 3.152 -16.708 1.00 92.88 82 VAL A CA 1
ATOM 651 C C . VAL A 1 82 ? -3.265 2.946 -15.841 1.00 92.88 82 VAL A C 1
ATOM 653 O O . VAL A 1 82 ? -2.163 2.736 -16.362 1.00 92.88 82 VAL A O 1
ATOM 656 N N . HIS A 1 83 ? -3.453 2.992 -14.523 1.00 95.25 83 HIS A N 1
ATOM 657 C CA . HIS A 1 83 ? -2.369 2.855 -13.560 1.00 95.25 83 HIS A CA 1
ATOM 658 C C . HIS A 1 83 ? -2.235 1.423 -13.026 1.00 95.25 83 HIS A C 1
ATOM 660 O O . HIS A 1 83 ? -3.226 0.738 -12.775 1.00 95.25 83 HIS A O 1
ATOM 666 N N . TYR A 1 84 ? -0.989 0.994 -12.839 1.00 97.25 84 TYR A N 1
ATOM 667 C CA . TYR A 1 84 ? -0.586 -0.339 -12.388 1.00 97.25 84 TYR A CA 1
ATOM 668 C C . TYR A 1 84 ? 0.468 -0.227 -11.285 1.00 97.25 84 TYR A C 1
ATOM 670 O O . TYR A 1 84 ? 1.106 0.815 -11.138 1.00 97.25 84 TYR A O 1
ATOM 678 N N . VAL A 1 85 ? 0.690 -1.301 -10.530 1.00 97.94 85 VAL A N 1
ATOM 679 C CA . VAL A 1 85 ? 1.714 -1.370 -9.478 1.00 97.94 85 VAL A CA 1
ATOM 680 C C . VAL A 1 85 ? 3.088 -1.132 -10.102 1.00 97.94 85 VAL A C 1
ATOM 682 O O . VAL A 1 85 ? 3.542 -1.920 -10.908 1.00 97.94 85 VAL A O 1
ATOM 685 N N . GLY A 1 86 ? 3.780 -0.056 -9.752 1.00 96.81 86 GLY A N 1
ATOM 686 C CA . GLY A 1 86 ? 5.182 0.168 -10.113 1.00 96.81 86 GLY A CA 1
ATOM 687 C C . GLY A 1 86 ? 6.136 -0.334 -9.029 1.00 96.81 86 GLY A C 1
ATOM 688 O O . GLY A 1 86 ? 7.128 -1.002 -9.329 1.00 96.81 86 GLY A O 1
ATOM 689 N N . SER A 1 87 ? 5.810 -0.056 -7.765 1.00 97.56 87 SER A N 1
ATOM 690 C CA . SER A 1 87 ? 6.476 -0.626 -6.590 1.00 97.56 87 SER A CA 1
ATOM 691 C C . SER A 1 87 ? 5.455 -1.020 -5.529 1.00 97.56 87 SER A C 1
ATOM 693 O O . SER A 1 87 ? 4.411 -0.382 -5.432 1.00 97.56 87 SER A O 1
ATOM 695 N N . LEU A 1 88 ? 5.765 -2.048 -4.744 1.00 98.38 88 LEU A N 1
ATOM 696 C CA . LEU A 1 88 ? 4.940 -2.537 -3.644 1.00 98.38 88 LEU A CA 1
ATOM 697 C C . LEU A 1 88 ? 5.831 -2.762 -2.427 1.00 98.38 88 LEU A C 1
ATOM 699 O O . LEU A 1 88 ? 6.799 -3.526 -2.501 1.00 98.38 88 LEU A O 1
ATOM 703 N N . SER A 1 89 ? 5.460 -2.156 -1.303 1.00 98.69 89 SER A N 1
ATOM 704 C CA . SER A 1 89 ? 6.107 -2.401 -0.019 1.00 98.69 89 SER A CA 1
ATOM 705 C C . SER A 1 89 ? 5.093 -2.813 1.037 1.00 98.69 89 SER A C 1
ATOM 707 O O . SER A 1 89 ? 4.027 -2.220 1.139 1.00 98.69 89 SER A O 1
ATOM 709 N N . GLY A 1 90 ? 5.440 -3.820 1.837 1.00 98.62 90 GLY A N 1
ATOM 710 C CA . GLY A 1 90 ? 4.660 -4.333 2.958 1.00 98.62 90 GLY A CA 1
ATOM 711 C C . GLY A 1 90 ? 5.509 -4.412 4.225 1.00 98.62 90 GLY A C 1
ATOM 712 O O . GLY A 1 90 ? 6.598 -5.000 4.219 1.00 98.62 90 GLY A O 1
ATOM 713 N N . VAL A 1 91 ? 5.025 -3.835 5.324 1.00 98.75 91 VAL A N 1
ATOM 714 C CA . VAL A 1 91 ? 5.736 -3.781 6.611 1.00 98.75 91 VAL A CA 1
ATOM 715 C C . VAL A 1 91 ? 4.859 -4.240 7.771 1.00 98.75 91 VAL A C 1
ATOM 717 O O . VAL A 1 91 ? 3.646 -4.041 7.773 1.00 98.75 91 VAL A O 1
ATOM 720 N N . ASN A 1 92 ? 5.481 -4.847 8.779 1.00 98.69 92 ASN A N 1
ATOM 721 C CA . ASN A 1 92 ? 4.801 -5.285 9.995 1.00 98.69 92 ASN A CA 1
ATOM 722 C C . ASN A 1 92 ? 4.754 -4.185 11.074 1.00 98.69 92 ASN A C 1
ATOM 724 O O . ASN A 1 92 ? 5.323 -3.100 10.927 1.00 98.69 92 ASN A O 1
ATOM 728 N N . GLU A 1 93 ? 4.125 -4.482 12.214 1.00 98.12 93 GLU A N 1
ATOM 729 C CA . GLU A 1 93 ? 4.003 -3.551 13.351 1.00 98.12 93 GLU A CA 1
ATOM 730 C C . GLU A 1 93 ? 5.357 -3.132 13.958 1.00 98.12 93 GLU A C 1
ATOM 732 O O . GLU A 1 93 ? 5.475 -2.081 14.590 1.00 98.12 93 GLU A O 1
ATOM 737 N N . LYS A 1 94 ? 6.410 -3.931 13.751 1.00 98.19 94 LYS A N 1
ATOM 738 C CA . LYS A 1 94 ? 7.782 -3.615 14.175 1.00 98.19 94 LYS A CA 1
ATOM 739 C C . LYS A 1 94 ? 8.540 -2.772 13.148 1.00 98.19 94 LYS A C 1
ATOM 741 O O . LYS A 1 94 ? 9.694 -2.418 13.401 1.00 98.19 94 LYS A O 1
ATOM 746 N N . LYS A 1 95 ? 7.889 -2.386 12.042 1.00 97.69 95 LYS A N 1
ATOM 747 C CA . LYS A 1 95 ? 8.466 -1.673 10.888 1.00 97.69 95 LYS A CA 1
ATOM 748 C C . LYS A 1 95 ? 9.485 -2.517 10.119 1.00 97.69 95 LYS A C 1
ATOM 750 O O . LYS A 1 95 ? 10.334 -1.984 9.400 1.00 97.69 95 LYS A O 1
ATOM 755 N N . GLU A 1 96 ? 9.436 -3.833 10.294 1.00 98.06 96 GLU A N 1
ATOM 756 C CA . GLU A 1 96 ? 10.248 -4.764 9.526 1.00 98.06 96 GLU A CA 1
ATOM 757 C C . GLU A 1 96 ? 9.557 -5.011 8.188 1.00 98.06 96 GLU A C 1
ATOM 759 O O . GLU A 1 96 ? 8.334 -5.123 8.105 1.00 98.06 96 GLU A O 1
ATOM 764 N N . CYS A 1 97 ? 10.352 -5.046 7.126 1.00 97.88 97 CYS A N 1
ATOM 765 C CA . CYS A 1 97 ? 9.851 -5.151 5.768 1.00 97.88 97 CYS A CA 1
ATOM 766 C C . CYS A 1 97 ? 9.639 -6.621 5.403 1.00 97.88 97 CYS A C 1
ATOM 768 O O . CYS A 1 97 ? 10.598 -7.392 5.368 1.00 97.88 97 CYS A O 1
ATOM 770 N N . ALA A 1 98 ? 8.384 -6.994 5.154 1.00 98.00 98 ALA A N 1
ATOM 771 C CA . ALA A 1 98 ? 8.013 -8.323 4.685 1.00 98.00 98 ALA A CA 1
ATOM 772 C C . ALA A 1 98 ? 8.175 -8.445 3.163 1.00 98.00 98 ALA A C 1
ATOM 774 O O . ALA A 1 98 ? 8.516 -9.521 2.680 1.00 98.00 98 ALA A O 1
ATOM 775 N N . LEU A 1 99 ? 7.970 -7.353 2.423 1.00 98.44 99 LEU A N 1
ATOM 776 C CA . LEU A 1 99 ? 8.131 -7.267 0.971 1.00 98.44 99 LEU A CA 1
ATOM 777 C C . LEU A 1 99 ? 8.470 -5.818 0.586 1.00 98.44 99 LEU A C 1
ATOM 779 O O . LEU A 1 99 ? 7.905 -4.897 1.164 1.00 98.44 99 LEU A O 1
ATOM 783 N N . ASP A 1 100 ? 9.391 -5.614 -0.351 1.00 98.12 100 ASP A N 1
ATOM 784 C CA . ASP A 1 100 ? 9.740 -4.313 -0.948 1.00 98.12 100 ASP A CA 1
ATOM 785 C C . ASP A 1 100 ? 10.354 -4.602 -2.317 1.00 98.12 100 ASP A C 1
ATOM 787 O O . ASP A 1 100 ? 11.461 -5.150 -2.409 1.00 98.12 100 ASP A O 1
ATOM 791 N N . VAL A 1 101 ? 9.578 -4.338 -3.369 1.00 97.50 101 VAL A N 1
ATOM 792 C CA . VAL A 1 101 ? 9.827 -4.838 -4.723 1.00 97.50 101 VAL A CA 1
ATOM 793 C C . VAL A 1 101 ? 9.290 -3.877 -5.790 1.00 97.50 101 VAL A C 1
ATOM 795 O O . VAL A 1 101 ? 8.294 -3.189 -5.583 1.00 97.50 101 VAL A O 1
ATOM 798 N N . PHE A 1 102 ? 9.938 -3.852 -6.959 1.00 97.25 102 PHE A N 1
ATOM 799 C CA . PHE A 1 102 ? 9.410 -3.213 -8.172 1.00 97.25 102 PHE A CA 1
ATOM 800 C C . PHE A 1 102 ? 8.830 -4.253 -9.125 1.00 97.25 102 PHE A C 1
ATOM 802 O O . PHE A 1 102 ? 9.320 -5.383 -9.183 1.00 97.25 102 PHE A O 1
ATOM 809 N N . ALA A 1 103 ? 7.834 -3.859 -9.910 1.00 96.75 103 ALA A N 1
ATOM 810 C CA . ALA A 1 103 ? 7.107 -4.773 -10.778 1.00 96.75 103 ALA A CA 1
ATOM 811 C C . ALA A 1 103 ? 7.523 -4.686 -12.253 1.00 96.75 103 ALA A C 1
ATOM 813 O O . ALA A 1 103 ? 7.404 -3.647 -12.904 1.00 96.75 103 ALA A O 1
ATOM 814 N N . ASP A 1 104 ? 7.946 -5.817 -12.810 1.00 95.38 104 ASP A N 1
ATOM 815 C CA . ASP A 1 104 ? 8.095 -6.014 -14.248 1.00 95.38 104 ASP A CA 1
ATOM 816 C C . ASP A 1 104 ? 6.758 -6.447 -14.858 1.00 95.38 104 ASP A C 1
ATOM 818 O O . ASP A 1 104 ? 6.134 -7.417 -14.435 1.00 95.38 104 ASP A O 1
ATOM 822 N N . HIS A 1 105 ? 6.334 -5.726 -15.891 1.00 93.31 105 HIS A N 1
ATOM 823 C CA . HIS A 1 105 ? 5.099 -5.993 -16.631 1.00 93.31 105 HIS A CA 1
ATOM 824 C C . HIS A 1 105 ? 5.359 -6.658 -17.987 1.00 93.31 105 HIS A C 1
ATOM 826 O O . HIS A 1 105 ? 4.419 -6.853 -18.770 1.00 93.31 105 HIS A O 1
ATOM 832 N N . GLY A 1 106 ? 6.621 -6.976 -18.271 1.00 89.50 106 GLY A N 1
ATOM 833 C CA . GLY A 1 106 ? 7.082 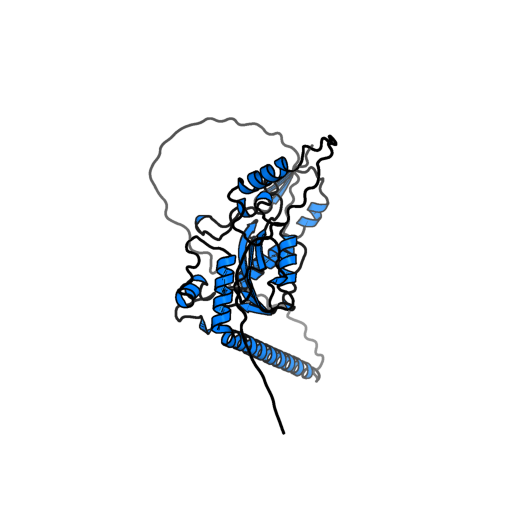-7.592 -19.499 1.00 89.50 106 GLY A CA 1
ATOM 834 C C . GLY A 1 106 ? 7.511 -6.591 -20.570 1.00 89.50 106 GLY A C 1
ATOM 835 O O . GLY A 1 106 ? 7.190 -5.395 -20.563 1.00 89.50 106 GLY A O 1
ATOM 836 N N . GLY A 1 107 ? 8.264 -7.123 -21.533 1.00 78.81 107 GLY A N 1
ATOM 837 C CA . GLY A 1 107 ? 8.708 -6.399 -22.720 1.00 78.81 107 GLY A CA 1
ATOM 838 C C . GLY A 1 107 ? 9.851 -5.412 -22.475 1.00 78.81 107 GLY A C 1
ATOM 839 O O . GLY A 1 107 ? 10.199 -4.678 -23.398 1.00 78.81 107 GLY A O 1
ATOM 840 N N . HIS A 1 108 ? 10.456 -5.373 -21.281 1.00 77.38 108 HIS A N 1
ATOM 841 C CA . HIS A 1 108 ? 11.558 -4.455 -20.981 1.00 77.38 108 HIS A CA 1
ATOM 842 C C . HIS A 1 108 ? 12.684 -4.535 -22.033 1.00 77.38 108 HIS A C 1
ATOM 844 O O . HIS A 1 108 ? 13.289 -5.586 -22.235 1.00 77.38 108 HIS A O 1
ATOM 850 N N . GLY A 1 109 ? 13.020 -3.398 -22.655 1.00 64.81 109 GLY A N 1
ATOM 851 C CA . GLY A 1 109 ? 14.091 -3.306 -23.658 1.00 64.81 109 GLY A CA 1
ATOM 852 C C . GLY A 1 109 ? 13.709 -3.804 -25.057 1.00 64.81 109 GLY A C 1
ATOM 853 O O . GLY A 1 109 ? 14.596 -4.014 -25.880 1.00 64.81 109 GLY A O 1
ATOM 854 N N . THR A 1 110 ? 12.415 -3.989 -25.325 1.00 75.06 110 THR A N 1
ATOM 855 C CA . THR A 1 110 ? 11.875 -4.398 -26.631 1.00 75.06 110 THR A CA 1
ATOM 856 C C . THR A 1 110 ? 10.856 -3.376 -27.147 1.00 75.06 110 THR A C 1
ATOM 858 O O . THR A 1 110 ? 10.391 -2.523 -26.395 1.00 75.06 110 THR A O 1
ATOM 861 N N . ASP A 1 111 ? 10.433 -3.471 -28.406 1.00 73.50 111 ASP A N 1
ATOM 862 C CA . ASP A 1 111 ? 9.316 -2.647 -28.908 1.00 73.50 111 ASP A CA 1
ATOM 863 C C . ASP A 1 111 ? 7.973 -3.003 -28.228 1.00 73.50 111 ASP A C 1
ATOM 865 O O . ASP A 1 111 ? 7.001 -2.239 -28.266 1.00 73.50 111 ASP A O 1
ATOM 869 N N . GLU A 1 112 ? 7.937 -4.141 -27.530 1.00 77.12 112 GLU A N 1
ATOM 870 C CA . GLU A 1 112 ? 6.788 -4.684 -26.814 1.00 77.12 112 GLU A CA 1
ATOM 871 C C . GLU A 1 112 ? 6.755 -4.287 -25.328 1.00 77.12 112 GLU A C 1
ATOM 873 O O . GLU A 1 112 ? 5.956 -4.854 -24.581 1.00 77.12 112 GLU A O 1
ATOM 878 N N . VAL A 1 113 ? 7.566 -3.306 -24.874 1.00 79.88 113 VAL A N 1
ATOM 879 C CA . VAL A 1 113 ? 7.474 -2.788 -23.490 1.00 79.88 113 VAL A CA 1
ATOM 880 C C . VAL A 1 113 ? 6.016 -2.479 -23.175 1.00 79.88 113 VAL A C 1
ATOM 882 O O . VAL A 1 113 ? 5.362 -1.678 -23.859 1.00 79.88 113 VAL A O 1
ATOM 885 N N . TRP A 1 114 ? 5.518 -3.121 -22.124 1.00 85.75 114 TRP A N 1
ATOM 886 C CA . TRP A 1 114 ? 4.111 -3.060 -21.779 1.00 85.75 114 TRP A CA 1
ATOM 887 C C . TRP A 1 114 ? 3.748 -1.714 -21.133 1.00 85.75 114 TRP A C 1
ATOM 889 O O . TRP A 1 114 ? 2.837 -1.036 -21.612 1.00 85.75 114 TRP A O 1
ATOM 899 N N . ILE A 1 115 ? 4.509 -1.286 -20.118 1.00 86.44 115 ILE A N 1
ATOM 900 C CA . ILE A 1 115 ? 4.373 0.031 -19.470 1.00 86.44 115 ILE A CA 1
ATOM 901 C C . ILE A 1 115 ? 4.871 1.135 -20.404 1.00 86.44 115 ILE A C 1
ATOM 903 O O . ILE A 1 115 ? 6.037 1.153 -20.797 1.00 86.44 115 ILE A O 1
ATOM 907 N N . LYS A 1 116 ? 3.998 2.079 -20.760 1.00 84.06 116 LYS A N 1
ATOM 908 C CA . LYS A 1 116 ? 4.337 3.148 -21.715 1.00 84.06 116 LYS A CA 1
ATOM 909 C C . LYS A 1 116 ? 4.876 4.403 -21.036 1.00 84.06 116 LYS A C 1
ATOM 911 O O . LYS A 1 116 ? 5.639 5.132 -21.665 1.00 84.06 116 LYS A O 1
ATOM 916 N N . SER A 1 117 ? 4.548 4.613 -19.767 1.00 83.31 117 SER A N 1
ATOM 917 C CA . SER A 1 117 ? 4.995 5.765 -18.989 1.00 83.31 117 SER A CA 1
ATOM 918 C C . SER A 1 117 ? 5.201 5.385 -17.523 1.00 83.31 117 SER A C 1
ATOM 920 O O . SER A 1 117 ? 4.490 4.565 -16.946 1.00 83.31 117 SER A O 1
ATOM 922 N N . VAL A 1 118 ? 6.209 5.993 -16.907 1.00 85.38 118 VAL A N 1
ATOM 923 C CA . VAL A 1 118 ? 6.305 6.111 -15.446 1.00 85.38 118 VAL A CA 1
ATOM 924 C C . VAL A 1 118 ? 5.819 7.500 -15.038 1.00 85.38 118 VAL A C 1
ATOM 926 O O . VAL A 1 118 ? 5.729 8.376 -15.908 1.00 85.38 118 VAL A O 1
ATOM 929 N N . PRO A 1 119 ? 5.526 7.737 -13.749 1.00 80.19 119 PRO A N 1
ATOM 930 C CA . PRO A 1 119 ? 5.142 9.061 -13.302 1.00 80.19 119 PRO A CA 1
ATOM 931 C C . PRO A 1 119 ? 6.155 10.133 -13.733 1.00 80.19 119 PRO A C 1
ATOM 933 O O . PRO A 1 119 ? 7.368 9.877 -13.734 1.00 80.19 119 PRO A O 1
ATOM 936 N N . PRO A 1 120 ? 5.695 11.342 -14.100 1.00 78.75 120 PRO A N 1
ATOM 937 C CA . PRO A 1 120 ? 6.586 12.428 -14.471 1.00 78.75 120 PRO A CA 1
ATOM 938 C C . PRO A 1 120 ? 7.665 12.679 -13.412 1.00 78.75 120 PRO A C 1
ATOM 940 O O . PRO A 1 120 ? 7.369 12.825 -12.227 1.00 78.75 120 PRO A O 1
ATOM 943 N N . LEU A 1 121 ? 8.928 12.786 -13.841 1.00 77.69 121 LEU A N 1
ATOM 944 C CA . LEU A 1 121 ? 10.080 12.903 -12.933 1.00 77.69 121 LEU A CA 1
ATOM 945 C C . LEU A 1 121 ? 9.966 14.072 -11.942 1.00 77.69 121 LEU A C 1
ATOM 947 O O . LEU A 1 121 ? 10.478 13.971 -10.830 1.00 77.69 121 LEU A O 1
ATOM 951 N N . TYR A 1 122 ? 9.301 15.165 -12.327 1.00 77.06 122 TYR A N 1
ATOM 952 C CA . TYR A 1 122 ? 9.120 16.339 -11.471 1.00 77.06 122 TYR A CA 1
ATOM 953 C C . TYR A 1 122 ? 8.150 16.102 -10.302 1.00 77.06 122 TYR A C 1
ATOM 955 O O . TYR A 1 122 ? 8.210 16.844 -9.327 1.00 77.06 122 TYR A O 1
ATOM 963 N N . LEU A 1 123 ? 7.287 15.081 -10.380 1.00 79.94 123 LEU A N 1
ATOM 964 C CA . LEU A 1 123 ? 6.407 14.675 -9.278 1.00 79.94 123 LEU A CA 1
ATOM 965 C C . LEU A 1 123 ? 7.123 13.769 -8.268 1.00 79.94 123 LEU A C 1
ATOM 967 O O . LEU A 1 123 ? 6.679 13.649 -7.135 1.00 79.94 123 LEU A O 1
ATOM 971 N N . ASN A 1 124 ? 8.248 13.160 -8.662 1.00 81.50 124 ASN A N 1
ATOM 972 C CA . ASN A 1 124 ? 9.097 12.331 -7.803 1.00 81.50 124 ASN A CA 1
ATOM 973 C C . ASN A 1 124 ? 8.341 11.207 -7.054 1.00 81.50 124 ASN A C 1
ATOM 975 O O . ASN A 1 124 ? 8.620 10.944 -5.884 1.00 81.50 124 ASN A O 1
ATOM 979 N N . LEU A 1 125 ? 7.417 10.533 -7.752 1.00 84.81 125 LEU A N 1
ATOM 980 C CA . LEU A 1 125 ? 6.544 9.454 -7.252 1.00 84.81 125 LEU A CA 1
ATOM 981 C C . LEU A 1 125 ? 7.249 8.078 -7.171 1.00 84.81 125 LEU A C 1
ATOM 983 O O . LEU A 1 125 ? 6.709 7.057 -7.573 1.00 84.81 125 LEU A O 1
ATOM 987 N N . GLY A 1 126 ? 8.529 8.055 -6.786 1.00 85.44 126 GLY A N 1
ATOM 988 C CA . GLY A 1 126 ? 9.244 6.830 -6.392 1.00 85.44 126 GLY A CA 1
ATOM 989 C C . GLY A 1 126 ? 9.624 5.813 -7.482 1.00 85.44 126 GLY A C 1
ATOM 990 O O . GLY A 1 126 ? 10.572 5.056 -7.277 1.00 85.44 126 GLY A O 1
ATOM 991 N N . VAL A 1 127 ? 8.982 5.814 -8.656 1.00 91.38 127 VAL A N 1
ATOM 992 C CA . VAL A 1 127 ? 9.187 4.807 -9.719 1.00 91.38 127 VAL A CA 1
ATOM 993 C C . VAL A 1 127 ? 9.851 5.406 -10.958 1.00 91.38 127 VAL A C 1
ATOM 995 O O . VAL A 1 127 ? 9.395 6.403 -11.517 1.00 91.38 127 VAL A O 1
ATOM 998 N N . LYS A 1 128 ? 10.926 4.771 -11.443 1.00 90.88 128 LYS A N 1
ATOM 999 C CA . LYS A 1 128 ? 11.608 5.137 -12.700 1.00 90.88 128 LYS A CA 1
ATOM 1000 C C . LYS A 1 128 ? 11.598 3.958 -13.663 1.00 90.88 128 LYS A C 1
ATOM 1002 O O . LYS A 1 128 ? 11.605 2.809 -13.241 1.00 90.88 128 LYS A O 1
ATOM 1007 N N . HIS A 1 129 ? 11.705 4.228 -14.968 1.00 87.69 129 HIS A N 1
ATOM 1008 C CA . HIS A 1 129 ? 11.719 3.173 -15.997 1.00 87.69 129 HIS A CA 1
ATOM 1009 C C . HIS A 1 129 ? 12.736 2.063 -15.719 1.00 87.69 129 HIS A C 1
ATOM 1011 O O . HIS A 1 129 ? 12.442 0.889 -15.901 1.00 87.69 129 HIS A O 1
ATOM 1017 N N . ARG A 1 130 ? 13.930 2.431 -15.242 1.00 88.94 130 ARG A N 1
ATOM 1018 C CA . ARG A 1 130 ? 14.968 1.453 -14.903 1.00 88.94 130 ARG A CA 1
ATOM 1019 C C . ARG A 1 130 ? 14.563 0.549 -13.736 1.00 88.94 130 ARG A C 1
ATOM 1021 O O . ARG A 1 130 ? 15.060 -0.565 -13.661 1.00 88.94 130 ARG A O 1
ATOM 1028 N N . ASP A 1 131 ? 13.746 1.033 -12.808 1.00 91.75 131 ASP A N 1
ATOM 1029 C CA . ASP A 1 131 ? 13.404 0.294 -11.595 1.00 91.75 131 ASP A CA 1
ATOM 1030 C C . ASP A 1 131 ? 12.446 -0.862 -11.930 1.00 91.75 131 ASP A C 1
ATOM 1032 O O . ASP A 1 131 ? 12.497 -1.889 -11.269 1.00 91.75 131 ASP A O 1
ATOM 1036 N N . LEU A 1 132 ? 11.691 -0.747 -13.032 1.00 92.69 132 LEU A N 1
ATOM 1037 C CA . LEU A 1 132 ? 10.810 -1.785 -13.591 1.00 92.69 132 LEU A CA 1
ATOM 1038 C C . LEU A 1 132 ? 11.556 -2.856 -14.414 1.00 92.69 132 LEU A C 1
ATOM 1040 O O . LEU A 1 132 ? 10.938 -3.753 -14.979 1.00 92.69 132 LEU A O 1
ATOM 1044 N N . ALA A 1 133 ? 12.884 -2.760 -14.536 1.00 90.81 133 ALA A N 1
ATOM 1045 C CA . ALA A 1 133 ? 13.677 -3.682 -15.342 1.00 90.81 133 ALA A CA 1
ATOM 1046 C C . ALA A 1 133 ? 14.042 -4.962 -14.564 1.00 90.81 133 ALA A C 1
ATOM 1048 O O . ALA A 1 133 ? 14.634 -4.857 -13.481 1.00 90.81 133 ALA A O 1
ATOM 1049 N N . PRO A 1 134 ? 13.853 -6.172 -15.130 1.00 91.75 134 PRO A N 1
ATOM 1050 C CA . PRO A 1 134 ? 14.222 -7.428 -14.463 1.00 91.75 134 PRO A CA 1
ATOM 1051 C C . PRO A 1 134 ? 15.686 -7.503 -14.031 1.00 91.75 134 PRO A C 1
ATOM 1053 O O . PRO A 1 134 ? 16.004 -7.949 -12.930 1.00 91.75 134 PRO A O 1
ATOM 1056 N N . TYR A 1 135 ? 16.611 -6.999 -14.856 1.00 88.56 135 TYR A N 1
ATOM 1057 C CA . TYR A 1 135 ? 18.039 -6.995 -14.513 1.00 88.56 135 TYR A CA 1
ATOM 1058 C C . TYR A 1 135 ? 18.383 -6.065 -13.339 1.00 88.56 135 TYR A C 1
ATOM 1060 O O . TYR A 1 135 ? 19.472 -6.177 -12.773 1.00 88.56 135 TYR A O 1
ATOM 1068 N N . ASN A 1 136 ? 17.475 -5.157 -12.966 1.00 90.38 136 ASN A N 1
ATOM 1069 C CA . ASN A 1 136 ? 17.598 -4.322 -11.777 1.00 90.38 136 ASN A CA 1
ATOM 1070 C C . ASN A 1 136 ? 16.917 -4.931 -10.547 1.00 90.38 136 ASN A C 1
ATOM 1072 O O . ASN A 1 136 ? 17.040 -4.352 -9.472 1.00 90.38 136 ASN A O 1
ATOM 1076 N N . GLY A 1 137 ? 16.294 -6.106 -10.666 1.00 91.81 137 GLY A N 1
ATOM 1077 C CA . GLY A 1 137 ? 15.631 -6.806 -9.567 1.00 91.81 137 GLY A CA 1
ATOM 1078 C C . GLY A 1 137 ? 14.116 -6.620 -9.527 1.00 91.81 137 GLY A C 1
ATOM 1079 O O . GLY A 1 137 ? 13.508 -7.056 -8.554 1.00 91.81 137 GLY A O 1
ATOM 1080 N N . ALA A 1 138 ? 13.510 -5.999 -10.547 1.00 94.88 138 ALA A N 1
ATOM 1081 C CA . ALA A 1 138 ? 12.061 -6.044 -10.700 1.00 94.88 138 ALA A CA 1
ATOM 1082 C C . ALA A 1 138 ? 11.598 -7.497 -10.866 1.00 94.88 138 ALA A C 1
ATOM 1084 O O . ALA A 1 138 ? 12.273 -8.289 -11.532 1.00 94.88 138 ALA A O 1
ATOM 1085 N N . ARG A 1 139 ? 10.466 -7.844 -10.255 1.00 96.50 139 ARG A N 1
ATOM 1086 C CA . ARG A 1 139 ? 9.877 -9.185 -10.343 1.00 96.50 139 ARG A CA 1
ATOM 1087 C C . ARG A 1 139 ? 8.634 -9.176 -11.227 1.00 96.50 139 ARG A C 1
ATOM 1089 O O . ARG A 1 139 ? 7.979 -8.137 -11.289 1.00 96.50 139 ARG A O 1
ATOM 1096 N N . PRO A 1 140 ? 8.304 -10.294 -11.897 1.00 96.56 140 PRO A N 1
ATOM 1097 C CA . PRO A 1 140 ? 7.076 -10.397 -12.679 1.00 96.56 140 PRO A CA 1
ATOM 1098 C C . PRO A 1 140 ? 5.858 -10.002 -11.843 1.00 96.56 140 PRO A C 1
ATOM 1100 O O . PRO A 1 140 ? 5.735 -10.416 -10.687 1.00 96.56 140 PRO A O 1
ATOM 1103 N N . ILE A 1 141 ? 4.974 -9.184 -12.413 1.00 97.31 141 ILE A N 1
ATOM 1104 C CA . ILE A 1 141 ? 3.800 -8.671 -11.701 1.00 97.31 141 ILE A CA 1
ATOM 1105 C C . ILE A 1 141 ? 2.881 -9.793 -11.208 1.00 97.31 141 ILE A C 1
ATOM 1107 O O . ILE A 1 141 ? 2.295 -9.667 -10.138 1.00 97.31 141 ILE A O 1
ATOM 1111 N N . GLU A 1 142 ? 2.809 -10.906 -11.937 1.00 97.38 142 GLU A N 1
ATOM 1112 C CA . GLU A 1 142 ? 2.045 -12.093 -11.559 1.00 97.38 142 GLU A CA 1
ATOM 1113 C C . GLU A 1 142 ? 2.506 -12.630 -10.196 1.00 97.38 142 GLU A C 1
ATOM 1115 O O . GLU A 1 142 ? 1.691 -12.838 -9.301 1.00 97.38 142 GLU A O 1
ATOM 1120 N N . GLU A 1 143 ? 3.823 -12.747 -9.991 1.00 97.88 143 GLU A N 1
ATOM 1121 C CA . GLU A 1 143 ? 4.380 -13.202 -8.714 1.00 97.88 143 GLU A CA 1
ATOM 1122 C C . GLU A 1 143 ? 4.154 -12.188 -7.585 1.00 97.88 143 GLU A C 1
ATOM 1124 O O . GLU A 1 143 ? 3.934 -12.571 -6.440 1.00 97.88 143 GLU A O 1
ATOM 1129 N N . ILE A 1 144 ? 4.230 -10.889 -7.890 1.00 98.31 144 ILE A N 1
ATOM 1130 C CA . ILE A 1 144 ? 4.044 -9.826 -6.893 1.00 98.31 144 ILE A CA 1
ATOM 1131 C C . ILE A 1 144 ? 2.594 -9.790 -6.402 1.00 98.31 144 ILE A C 1
ATOM 1133 O O . ILE A 1 144 ? 2.361 -9.620 -5.204 1.00 98.31 144 ILE A O 1
ATOM 1137 N N . VAL A 1 145 ? 1.623 -9.956 -7.304 1.00 98.50 145 VAL A N 1
ATOM 1138 C CA . VAL A 1 145 ? 0.201 -10.024 -6.940 1.00 98.50 145 VAL A CA 1
ATOM 1139 C C . VAL A 1 145 ? -0.078 -11.275 -6.105 1.00 98.50 145 VAL A C 1
ATOM 1141 O O . VAL A 1 145 ? -0.740 -11.168 -5.072 1.00 98.50 145 VAL A O 1
ATOM 1144 N N . ASP A 1 146 ? 0.469 -12.431 -6.486 1.00 98.50 146 ASP A N 1
ATOM 1145 C CA . ASP A 1 146 ? 0.344 -13.663 -5.698 1.00 98.50 146 ASP A CA 1
ATOM 1146 C C . ASP A 1 146 ? 0.954 -13.506 -4.296 1.00 98.50 146 ASP A C 1
ATOM 1148 O O . ASP A 1 146 ? 0.341 -13.884 -3.292 1.00 98.50 146 ASP A O 1
ATOM 1152 N N . ASP A 1 147 ? 2.138 -12.895 -4.193 1.00 98.56 147 ASP A N 1
ATOM 1153 C CA . ASP A 1 147 ? 2.775 -12.597 -2.909 1.00 98.56 147 ASP A CA 1
ATOM 1154 C C . ASP A 1 147 ? 1.910 -11.659 -2.059 1.00 98.56 147 ASP A C 1
ATOM 1156 O O . ASP A 1 147 ? 1.706 -11.928 -0.873 1.00 98.56 147 ASP A O 1
ATOM 1160 N N . PHE A 1 148 ? 1.348 -10.596 -2.646 1.00 98.69 148 PHE A N 1
ATOM 1161 C CA . PHE A 1 148 ? 0.420 -9.706 -1.947 1.00 98.69 148 PHE A CA 1
ATOM 1162 C C . PHE A 1 148 ? -0.790 -10.472 -1.402 1.00 98.69 148 PHE A C 1
ATOM 1164 O O . PHE A 1 148 ? -1.097 -10.348 -0.217 1.00 98.69 148 PHE A O 1
ATOM 1171 N N . ILE A 1 149 ? -1.446 -11.304 -2.219 1.00 98.69 149 ILE A N 1
ATOM 1172 C CA . ILE A 1 149 ? -2.613 -12.095 -1.799 1.00 98.69 149 ILE A CA 1
ATOM 1173 C C . ILE A 1 149 ? -2.248 -13.014 -0.626 1.00 98.69 149 ILE A C 1
ATOM 1175 O O . ILE A 1 149 ? -2.971 -13.051 0.375 1.00 98.69 149 ILE A O 1
ATOM 1179 N N . ASN A 1 150 ? -1.112 -13.710 -0.704 1.00 98.44 150 ASN A N 1
ATOM 1180 C CA . ASN A 1 150 ? -0.642 -14.612 0.353 1.00 98.44 150 ASN A CA 1
ATOM 1181 C C . ASN A 1 150 ? -0.311 -13.872 1.660 1.00 98.44 150 ASN A C 1
ATOM 1183 O O . ASN A 1 150 ? -0.570 -14.377 2.760 1.00 98.44 150 ASN A O 1
ATOM 1187 N N . LEU A 1 151 ? 0.244 -12.663 1.552 1.00 98.38 151 LEU A N 1
ATOM 1188 C CA . LEU A 1 151 ? 0.541 -11.804 2.693 1.00 98.38 151 LEU A CA 1
ATOM 1189 C C . LEU A 1 151 ? -0.726 -11.162 3.281 1.00 98.38 151 LEU A C 1
ATOM 1191 O O . LEU A 1 151 ? -0.811 -11.025 4.497 1.00 98.38 151 LEU A O 1
ATOM 1195 N N . ALA A 1 152 ? -1.723 -10.806 2.473 1.00 98.50 152 ALA A N 1
ATOM 1196 C CA . ALA A 1 152 ? -2.893 -10.037 2.907 1.00 98.50 152 ALA A CA 1
ATOM 1197 C C . ALA A 1 152 ? -4.076 -10.894 3.391 1.00 98.50 152 ALA A C 1
ATOM 1199 O O . ALA A 1 152 ? -4.799 -10.492 4.305 1.00 98.50 152 ALA A O 1
ATOM 1200 N N . THR A 1 153 ? -4.290 -12.068 2.793 1.00 98.44 153 THR A N 1
ATOM 1201 C CA . THR A 1 153 ? -5.483 -12.892 3.047 1.00 98.44 153 THR A CA 1
ATOM 1202 C C . THR A 1 153 ? -5.578 -13.323 4.510 1.00 98.44 153 THR A C 1
ATOM 1204 O O . THR A 1 153 ? -4.614 -13.825 5.088 1.00 98.44 153 THR A O 1
ATOM 1207 N N . GLY A 1 154 ? -6.757 -13.137 5.110 1.00 98.06 154 GLY A N 1
ATOM 1208 C CA . GLY A 1 154 ? -7.037 -13.468 6.508 1.00 98.06 154 GLY A CA 1
ATOM 1209 C C . GLY A 1 154 ? -6.444 -12.487 7.523 1.00 98.06 154 GLY A C 1
ATOM 1210 O O . GLY A 1 154 ? -6.478 -12.770 8.719 1.00 98.06 154 GLY A O 1
ATOM 1211 N N . ARG A 1 155 ? -5.888 -11.352 7.076 1.00 98.31 155 ARG A N 1
ATOM 1212 C CA . ARG A 1 155 ? -5.184 -10.385 7.931 1.00 98.31 155 ARG A CA 1
ATOM 1213 C C . ARG A 1 155 ? -5.803 -8.999 7.870 1.00 98.31 155 ARG A C 1
ATOM 1215 O O . ARG A 1 155 ? -6.646 -8.702 7.020 1.00 98.31 155 ARG A O 1
ATOM 1222 N N . THR A 1 156 ? -5.371 -8.149 8.800 1.00 98.69 156 THR A N 1
ATOM 1223 C CA . THR A 1 156 ? -5.668 -6.719 8.757 1.00 98.69 156 THR A CA 1
ATOM 1224 C C . THR A 1 156 ? -4.598 -5.999 7.948 1.00 98.69 156 THR A C 1
ATOM 1226 O O . THR A 1 156 ? -3.434 -5.963 8.345 1.00 98.69 156 THR A O 1
ATOM 1229 N N . VAL A 1 157 ? -4.992 -5.413 6.823 1.00 98.75 157 VAL A N 1
ATOM 1230 C CA . VAL A 1 157 ? -4.118 -4.619 5.966 1.00 98.75 157 VAL A CA 1
ATOM 1231 C C . VAL A 1 157 ? -4.402 -3.131 6.143 1.00 98.75 157 VAL A C 1
ATOM 1233 O O . VAL A 1 157 ? -5.548 -2.689 6.054 1.00 98.75 157 VAL A O 1
ATOM 1236 N N . ILE A 1 158 ? -3.347 -2.363 6.395 1.00 98.81 158 ILE A N 1
ATOM 1237 C CA . ILE A 1 158 ? -3.393 -0.919 6.597 1.00 98.81 158 ILE A CA 1
ATOM 1238 C C . ILE A 1 158 ? -2.910 -0.204 5.332 1.00 98.81 158 ILE A C 1
ATOM 1240 O O . ILE A 1 158 ? -1.821 -0.496 4.846 1.00 98.81 158 ILE A O 1
ATOM 1244 N N . PHE A 1 159 ? -3.685 0.770 4.865 1.00 98.75 159 PHE A N 1
ATOM 1245 C CA . PHE A 1 159 ? -3.331 1.677 3.772 1.00 98.75 159 PHE A CA 1
ATOM 1246 C C . PHE A 1 159 ? -3.518 3.140 4.198 1.00 98.75 159 PHE A C 1
ATOM 1248 O O . PHE A 1 159 ? -4.137 3.443 5.232 1.00 98.75 159 PHE A O 1
ATOM 1255 N N . HIS A 1 160 ? -3.008 4.060 3.386 1.00 98.06 160 HIS A N 1
ATOM 1256 C CA . HIS A 1 160 ? -3.316 5.480 3.476 1.00 98.06 160 HIS A CA 1
ATOM 1257 C C . HIS A 1 160 ? -3.832 5.961 2.117 1.00 98.06 160 HIS A C 1
ATOM 1259 O O . HIS A 1 160 ? -3.034 6.203 1.227 1.00 98.06 160 HIS A O 1
ATOM 1265 N N . ASP A 1 161 ? -5.156 6.124 1.990 1.00 96.94 161 ASP A N 1
ATOM 1266 C CA . ASP A 1 161 ? -5.879 6.204 0.704 1.00 96.94 161 ASP A CA 1
ATOM 1267 C C . ASP A 1 161 ? -6.005 4.847 -0.009 1.00 96.94 161 ASP A C 1
ATOM 1269 O O . ASP A 1 161 ? -5.617 4.649 -1.160 1.00 96.94 161 ASP A O 1
ATOM 1273 N N . PHE A 1 162 ? -6.653 3.903 0.681 1.00 98.00 162 PHE A N 1
ATOM 1274 C CA . PHE A 1 162 ? -6.875 2.543 0.179 1.00 98.00 162 PHE A CA 1
ATOM 1275 C C . PHE A 1 162 ? -7.495 2.509 -1.222 1.00 98.00 162 PHE A C 1
ATOM 1277 O O . PHE A 1 162 ? -7.273 1.565 -1.974 1.00 98.00 162 PHE A O 1
ATOM 1284 N N . ARG A 1 163 ? -8.322 3.500 -1.577 1.00 97.38 163 ARG A N 1
ATOM 1285 C CA . ARG A 1 163 ? -9.003 3.506 -2.874 1.00 97.38 163 ARG A CA 1
ATOM 1286 C C . ARG A 1 163 ? -7.993 3.563 -4.021 1.00 97.38 163 ARG A C 1
ATOM 1288 O O . ARG A 1 163 ? -8.172 2.820 -4.984 1.00 97.38 163 ARG A O 1
ATOM 1295 N N . ALA A 1 164 ? -6.979 4.418 -3.908 1.00 96.50 164 ALA A N 1
ATOM 1296 C CA . ALA A 1 164 ? -5.942 4.560 -4.922 1.00 96.50 164 ALA A CA 1
ATOM 1297 C C . ALA A 1 164 ? -5.094 3.282 -5.026 1.00 96.50 164 ALA A C 1
ATOM 1299 O O . ALA A 1 164 ? -4.938 2.731 -6.116 1.00 96.50 164 ALA A O 1
ATOM 1300 N N . ASP A 1 165 ? -4.641 2.747 -3.889 1.00 98.38 165 ASP A N 1
ATOM 1301 C CA . ASP A 1 165 ? -3.861 1.502 -3.843 1.00 98.38 165 ASP A CA 1
ATOM 1302 C C . ASP A 1 165 ? -4.634 0.307 -4.415 1.00 98.38 165 ASP A C 1
ATOM 1304 O O . ASP A 1 165 ? -4.099 -0.500 -5.182 1.00 98.38 165 ASP A O 1
ATOM 1308 N N . LYS A 1 166 ? -5.924 0.202 -4.072 1.00 98.50 166 LYS A N 1
ATOM 1309 C CA . LYS A 1 166 ? -6.813 -0.857 -4.554 1.00 98.50 166 LYS A CA 1
ATOM 1310 C C . LYS A 1 166 ? -6.920 -0.845 -6.074 1.00 98.50 166 LYS A C 1
ATOM 1312 O O . LYS A 1 166 ? -6.878 -1.909 -6.681 1.00 98.50 166 LYS A O 1
ATOM 1317 N N . GLU A 1 167 ? -7.055 0.328 -6.687 1.00 98.19 167 GLU A N 1
ATOM 1318 C CA . GLU A 1 167 ? -7.156 0.455 -8.143 1.00 98.19 167 GLU A CA 1
ATOM 1319 C C . GLU A 1 167 ? -5.882 -0.042 -8.844 1.00 98.19 167 GLU A C 1
ATOM 1321 O O . GLU A 1 167 ? -5.966 -0.833 -9.785 1.00 98.19 167 GLU A O 1
ATOM 1326 N N . LEU A 1 168 ? -4.701 0.339 -8.340 1.00 98.19 168 LEU A N 1
ATOM 132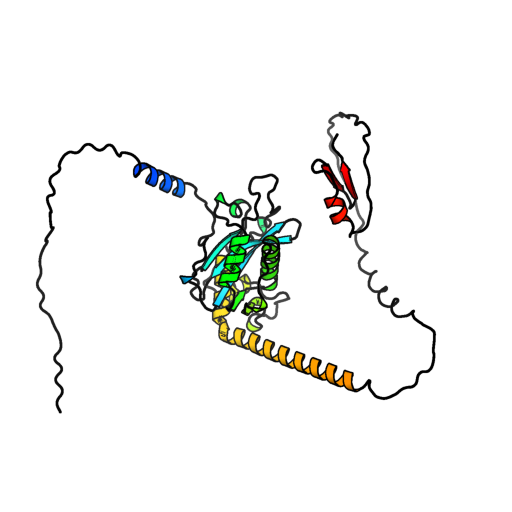7 C CA . LEU A 1 168 ? -3.413 -0.146 -8.855 1.00 98.19 168 LEU A CA 1
ATOM 1328 C C . LEU A 1 168 ? -3.309 -1.672 -8.766 1.00 98.19 168 LEU A C 1
ATOM 1330 O O . LEU A 1 168 ? -2.898 -2.332 -9.729 1.00 98.19 168 LEU A O 1
ATOM 1334 N N . LEU A 1 169 ? -3.684 -2.229 -7.612 1.00 98.56 169 LEU A N 1
ATOM 1335 C CA . LEU A 1 169 ? -3.662 -3.663 -7.347 1.00 98.56 169 LEU A CA 1
ATOM 1336 C C . LEU A 1 169 ? -4.645 -4.430 -8.228 1.00 98.56 169 LEU A C 1
ATOM 1338 O O . LEU A 1 169 ? -4.249 -5.420 -8.837 1.00 98.56 169 LEU A O 1
ATOM 1342 N N . ASP A 1 170 ? -5.887 -3.967 -8.348 1.00 98.50 170 ASP A N 1
ATOM 1343 C CA . ASP A 1 170 ? -6.915 -4.616 -9.163 1.00 98.50 170 ASP A CA 1
ATOM 1344 C C . ASP A 1 170 ? -6.541 -4.610 -10.647 1.00 98.50 170 ASP A C 1
ATOM 1346 O O . ASP A 1 170 ? -6.635 -5.642 -11.312 1.00 98.50 170 ASP A O 1
ATOM 1350 N N . ASN A 1 171 ? -6.047 -3.482 -11.165 1.00 98.06 171 ASN A N 1
ATOM 1351 C CA . ASN A 1 171 ? -5.586 -3.382 -12.550 1.00 98.06 171 ASN A CA 1
ATOM 1352 C C . ASN A 1 171 ? -4.419 -4.344 -12.823 1.00 98.06 171 ASN A C 1
ATOM 1354 O O . ASN A 1 171 ? -4.355 -4.993 -13.874 1.00 98.06 171 ASN A O 1
ATOM 1358 N N . SER A 1 172 ? -3.498 -4.465 -11.867 1.00 97.81 172 SER A N 1
ATOM 1359 C CA . SER A 1 172 ? -2.336 -5.351 -11.977 1.00 97.81 172 SER A CA 1
ATOM 1360 C C . SER A 1 172 ? -2.714 -6.827 -11.835 1.00 97.81 172 SER A C 1
ATOM 1362 O O . SER A 1 172 ? -2.213 -7.662 -12.585 1.00 97.81 172 SER A O 1
ATOM 1364 N N . ALA A 1 173 ? -3.652 -7.146 -10.943 1.00 97.88 173 ALA A N 1
ATOM 1365 C CA . ALA A 1 173 ? -4.219 -8.480 -10.786 1.00 97.88 173 ALA A CA 1
ATOM 1366 C C . ALA A 1 173 ? -4.976 -8.920 -12.046 1.00 97.88 173 ALA A C 1
ATOM 1368 O O . ALA A 1 173 ? -4.759 -10.026 -12.540 1.00 97.88 173 ALA A O 1
ATOM 1369 N N . ALA A 1 174 ? -5.772 -8.026 -12.640 1.00 97.12 174 ALA A N 1
ATOM 1370 C CA . ALA A 1 174 ? -6.464 -8.284 -13.899 1.00 97.12 174 ALA A CA 1
ATOM 1371 C C . ALA A 1 174 ? -5.481 -8.585 -15.042 1.00 97.12 174 ALA A C 1
ATOM 1373 O O . ALA A 1 174 ? -5.705 -9.518 -15.814 1.00 97.12 174 ALA A O 1
ATOM 1374 N N . LYS A 1 175 ? -4.355 -7.858 -15.125 1.00 93.69 175 LYS A N 1
ATOM 1375 C CA . LYS A 1 175 ? -3.266 -8.181 -16.066 1.00 93.69 175 LYS A CA 1
ATOM 1376 C C . LYS A 1 175 ? -2.692 -9.578 -15.809 1.00 93.69 175 LYS A C 1
ATOM 1378 O O . LYS A 1 175 ? -2.422 -10.292 -16.772 1.00 93.69 175 LYS A O 1
ATOM 1383 N N . ALA A 1 176 ? -2.498 -9.942 -14.546 1.00 94.88 176 ALA A N 1
ATOM 1384 C CA . ALA A 1 176 ? -1.993 -11.249 -14.138 1.00 94.88 176 ALA A CA 1
ATOM 1385 C C . ALA A 1 176 ? -3.030 -12.384 -14.279 1.00 94.88 176 ALA A C 1
ATOM 1387 O O . ALA A 1 176 ? -2.699 -13.547 -14.067 1.00 94.88 176 ALA A O 1
ATOM 1388 N N . GLY A 1 177 ? -4.277 -12.076 -14.657 1.00 96.44 177 GLY A N 1
ATOM 1389 C CA . GLY A 1 177 ? -5.347 -13.065 -14.800 1.00 96.44 177 GLY A CA 1
ATOM 1390 C C . GLY A 1 177 ? -5.883 -13.592 -13.466 1.00 96.44 177 GLY A C 1
ATOM 1391 O O . GLY A 1 177 ? -6.451 -14.682 -13.430 1.00 96.44 177 GLY A O 1
ATOM 1392 N N . VAL A 1 178 ? -5.709 -12.836 -12.379 1.00 96.75 178 VAL A N 1
ATOM 1393 C CA . VAL A 1 178 ? -6.148 -13.202 -11.024 1.00 96.75 178 VAL A CA 1
ATOM 1394 C C . VAL A 1 178 ? -7.058 -12.124 -10.429 1.00 96.75 178 VAL A C 1
ATOM 1396 O O . VAL A 1 178 ? -7.133 -10.998 -10.914 1.00 96.75 178 VAL A O 1
ATOM 1399 N N . THR A 1 179 ? -7.795 -12.468 -9.374 1.00 97.81 179 THR A N 1
ATOM 1400 C CA . THR A 1 179 ? -8.648 -11.532 -8.626 1.00 97.81 179 THR A CA 1
ATOM 1401 C C . THR A 1 179 ? -8.230 -11.533 -7.166 1.00 97.81 179 THR A C 1
ATOM 1403 O O . THR A 1 179 ? -8.081 -12.595 -6.564 1.00 97.81 179 THR A O 1
ATOM 1406 N N . ILE A 1 180 ? -8.057 -10.345 -6.589 1.00 98.50 180 ILE A N 1
ATOM 1407 C CA . ILE A 1 180 ? -7.715 -10.209 -5.174 1.00 98.50 180 ILE A CA 1
ATOM 1408 C C . ILE A 1 180 ? -8.971 -10.490 -4.336 1.00 98.50 180 ILE A C 1
ATOM 1410 O O . ILE A 1 180 ? -10.000 -9.841 -4.552 1.00 98.50 180 ILE A O 1
ATOM 1414 N N . PRO A 1 181 ? -8.919 -11.422 -3.365 1.00 98.12 181 PRO A N 1
ATOM 1415 C CA . PRO A 1 181 ? -10.068 -11.782 -2.543 1.00 98.12 181 PRO A CA 1
ATOM 1416 C C . PRO A 1 181 ? -10.288 -10.741 -1.435 1.00 98.12 181 PRO A C 1
ATOM 1418 O O . PRO A 1 181 ? -10.092 -11.026 -0.254 1.00 98.12 181 PRO A O 1
ATOM 1421 N N . TRP A 1 182 ? -10.690 -9.522 -1.806 1.00 98.00 182 TRP A N 1
ATOM 1422 C CA . TRP A 1 182 ? -10.871 -8.402 -0.873 1.00 98.00 182 TRP A CA 1
ATOM 1423 C C . TRP A 1 182 ? -11.817 -8.721 0.293 1.00 98.00 182 TRP A C 1
ATOM 1425 O O . TRP A 1 182 ? -11.570 -8.261 1.402 1.00 98.00 182 TRP A O 1
ATOM 1435 N N . ASP A 1 183 ? -12.822 -9.577 0.091 1.00 97.12 183 ASP A N 1
ATOM 1436 C CA . ASP A 1 183 ? -13.739 -10.022 1.155 1.00 97.12 183 ASP A CA 1
ATOM 1437 C C . ASP A 1 183 ? -13.045 -10.853 2.249 1.00 97.12 183 ASP A C 1
ATOM 1439 O O . ASP A 1 183 ? -13.541 -10.967 3.368 1.00 97.12 183 ASP A O 1
ATOM 1443 N N . SER A 1 184 ? -11.880 -11.429 1.940 1.00 98.00 184 SER A N 1
ATOM 1444 C CA . SER A 1 184 ? -11.039 -12.169 2.889 1.00 98.00 184 SER A CA 1
ATOM 1445 C C . SER A 1 184 ? -9.944 -11.302 3.519 1.00 98.00 184 SER A C 1
ATOM 1447 O O . SER A 1 184 ? -9.122 -11.817 4.278 1.00 98.00 184 SER A O 1
ATOM 1449 N N . ILE A 1 185 ? -9.895 -10.005 3.204 1.00 98.44 185 ILE A N 1
ATOM 1450 C CA . ILE A 1 185 ? -8.874 -9.065 3.675 1.00 98.44 185 ILE A CA 1
ATOM 1451 C C . ILE A 1 185 ? -9.560 -7.981 4.504 1.00 98.44 185 ILE A C 1
ATOM 1453 O O . ILE A 1 185 ? -10.420 -7.242 4.031 1.00 98.44 185 ILE A O 1
ATOM 1457 N N . THR A 1 186 ? -9.156 -7.842 5.764 1.00 98.50 186 THR A N 1
ATOM 1458 C CA . THR A 1 186 ? -9.686 -6.777 6.618 1.00 98.50 186 THR A CA 1
ATOM 1459 C C . THR A 1 186 ? -8.913 -5.491 6.349 1.00 98.50 186 THR A C 1
ATOM 1461 O O . THR A 1 186 ? -7.751 -5.389 6.712 1.00 98.50 186 THR A O 1
ATOM 1464 N N . VAL A 1 187 ? -9.535 -4.482 5.743 1.00 98.50 187 VAL A N 1
ATOM 1465 C CA . VAL A 1 187 ? -8.841 -3.226 5.411 1.00 98.50 187 VAL A CA 1
ATOM 1466 C C . VAL A 1 187 ? -9.033 -2.160 6.493 1.00 98.50 187 VAL A C 1
ATOM 1468 O O . VAL A 1 187 ? -10.124 -2.000 7.053 1.00 98.50 187 VAL A O 1
ATOM 1471 N N . ARG A 1 188 ? -7.972 -1.396 6.769 1.00 98.50 188 ARG A N 1
ATOM 1472 C CA . ARG A 1 188 ? -8.012 -0.128 7.506 1.00 98.50 188 ARG A CA 1
ATOM 1473 C C . ARG A 1 188 ? -7.339 0.958 6.685 1.00 98.50 188 ARG A C 1
ATOM 1475 O O . ARG A 1 188 ? -6.153 0.894 6.395 1.00 98.50 188 ARG A O 1
ATOM 1482 N N . ASP A 1 189 ? -8.103 1.982 6.359 1.00 98.44 189 ASP A N 1
ATOM 1483 C CA . ASP A 1 189 ? -7.611 3.186 5.706 1.00 98.44 189 ASP A CA 1
ATOM 1484 C C . ASP A 1 189 ? -7.400 4.286 6.751 1.00 98.44 189 ASP A C 1
ATOM 1486 O O . ASP A 1 189 ? -8.359 4.752 7.382 1.00 98.44 189 ASP A O 1
ATOM 1490 N N . THR A 1 190 ? -6.141 4.674 6.948 1.00 98.25 190 THR A N 1
ATOM 1491 C CA . THR A 1 190 ? -5.758 5.718 7.906 1.00 98.25 190 THR A CA 1
ATOM 1492 C C . THR A 1 190 ? -6.202 7.110 7.459 1.00 98.25 190 THR A C 1
ATOM 1494 O O . THR A 1 190 ? -6.471 7.947 8.318 1.00 98.25 190 THR A O 1
ATOM 1497 N N . GLN A 1 191 ? -6.376 7.366 6.157 1.00 96.88 191 GLN A N 1
ATOM 1498 C CA . GLN A 1 191 ? -6.865 8.657 5.654 1.00 96.88 191 GLN A CA 1
ATOM 1499 C C . GLN A 1 191 ? -8.326 8.908 6.070 1.00 96.88 191 GLN A C 1
ATOM 1501 O O . GLN A 1 191 ? -8.737 10.047 6.301 1.00 96.88 191 GLN A O 1
ATOM 1506 N N . LYS A 1 192 ? -9.108 7.837 6.252 1.00 95.75 192 LYS A N 1
ATOM 1507 C CA . LYS A 1 192 ? -10.519 7.895 6.671 1.00 95.75 192 LYS A CA 1
ATOM 1508 C C . LYS A 1 192 ? -10.722 8.008 8.180 1.00 95.75 192 LYS A C 1
ATOM 1510 O O . LYS A 1 192 ? -11.862 8.124 8.633 1.00 95.75 192 LYS A O 1
ATOM 1515 N N . PHE A 1 193 ? -9.664 7.939 8.986 1.00 96.12 193 PHE A N 1
ATOM 1516 C CA . PHE A 1 193 ? -9.804 8.071 10.432 1.00 96.12 193 PHE A CA 1
ATOM 1517 C C . PHE A 1 193 ? -10.152 9.515 10.810 1.00 96.12 193 PHE A C 1
ATOM 1519 O O . PHE A 1 193 ? -9.346 10.422 10.616 1.00 96.12 193 PHE A O 1
ATOM 1526 N N . ALA A 1 194 ? -11.333 9.732 11.395 1.00 94.12 194 ALA A N 1
ATOM 1527 C CA . ALA A 1 194 ? -11.865 11.068 11.666 1.00 94.12 194 ALA A CA 1
ATOM 1528 C C . ALA A 1 194 ? -10.967 11.893 12.604 1.00 94.12 194 ALA A C 1
ATOM 1530 O O . ALA A 1 194 ? -10.897 13.111 12.475 1.00 94.12 194 ALA A O 1
ATOM 1531 N N . GLY A 1 195 ? -10.216 11.244 13.504 1.00 94.50 195 GLY A N 1
ATOM 1532 C CA . GLY A 1 195 ? -9.270 11.927 14.395 1.00 94.50 195 GLY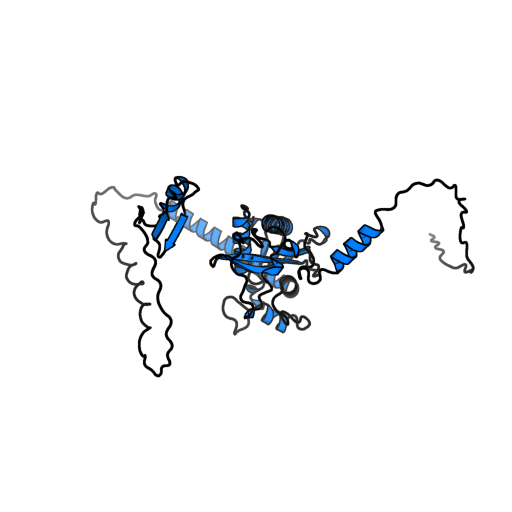 A CA 1
ATOM 1533 C C . GLY A 1 195 ? -8.094 12.606 13.678 1.00 94.50 195 GLY A C 1
ATOM 1534 O O . GLY A 1 195 ? -7.414 13.440 14.275 1.00 94.50 195 GLY A O 1
ATOM 1535 N N . TYR A 1 196 ? -7.857 12.288 12.403 1.00 95.31 196 TYR A N 1
ATOM 1536 C CA . TYR A 1 196 ? -6.839 12.937 11.574 1.00 95.31 196 TYR A CA 1
ATOM 1537 C C . TYR A 1 196 ? -7.362 14.091 10.727 1.00 95.31 196 TYR A C 1
ATOM 1539 O O . TYR A 1 196 ? -6.564 14.839 10.159 1.00 95.31 196 TYR A O 1
ATOM 1547 N N . TRP A 1 197 ? -8.677 14.285 10.671 1.00 92.62 197 TRP A N 1
ATOM 1548 C CA . TRP A 1 197 ? -9.277 15.352 9.888 1.00 92.62 197 TRP A CA 1
ATOM 1549 C C . TRP A 1 197 ? -9.120 16.674 10.633 1.00 92.62 197 TRP A C 1
ATOM 1551 O O . TRP A 1 197 ? -9.677 16.886 11.709 1.00 92.62 197 TRP A O 1
ATOM 1561 N N . LEU A 1 198 ? -8.302 17.562 10.071 1.00 77.81 198 LEU A N 1
ATOM 1562 C CA . LEU A 1 198 ? -8.123 18.922 10.577 1.00 77.81 198 LEU A CA 1
ATOM 1563 C C . LEU A 1 198 ? -9.218 19.830 10.002 1.00 77.81 198 LEU A C 1
ATOM 1565 O O . LEU A 1 198 ? -9.698 19.532 8.910 1.00 77.81 198 LEU A O 1
ATOM 1569 N N . PRO A 1 199 ? -9.565 20.954 10.657 1.00 75.88 199 PRO A N 1
ATOM 1570 C CA . PRO A 1 199 ? -10.619 21.860 10.185 1.00 75.88 199 PRO A CA 1
ATOM 1571 C C . PRO A 1 199 ? -10.476 22.305 8.721 1.00 75.88 199 PRO A C 1
ATOM 1573 O O . PRO A 1 199 ? -11.475 22.423 8.020 1.00 75.88 199 PRO A O 1
ATOM 1576 N N . ASP A 1 200 ? -9.242 22.473 8.239 1.00 75.25 200 ASP A N 1
ATOM 1577 C CA . ASP A 1 200 ? -8.956 22.906 6.863 1.00 75.25 200 ASP A CA 1
ATOM 1578 C C . ASP A 1 200 ? -8.787 21.738 5.872 1.00 75.25 200 ASP A C 1
ATOM 1580 O O . ASP A 1 200 ? -8.460 21.938 4.700 1.00 75.25 200 ASP A O 1
ATOM 1584 N N . THR A 1 201 ? -8.985 20.499 6.327 1.00 76.00 201 THR A N 1
ATOM 1585 C CA . THR A 1 201 ? -8.823 19.303 5.494 1.00 76.00 201 THR A CA 1
ATOM 1586 C C . THR A 1 201 ? -10.051 19.118 4.616 1.00 76.00 201 THR A C 1
ATOM 1588 O O . THR A 1 201 ? -11.167 18.979 5.110 1.00 76.00 201 THR A O 1
ATOM 1591 N N . ARG A 1 202 ? -9.843 19.093 3.299 1.00 75.75 202 ARG A N 1
ATOM 1592 C CA . ARG A 1 202 ? -10.882 18.770 2.314 1.00 75.75 202 ARG A CA 1
ATOM 1593 C C . ARG A 1 202 ? -10.752 17.317 1.863 1.00 75.75 202 ARG A C 1
ATOM 1595 O O . ARG A 1 202 ? -9.719 16.687 2.073 1.00 75.75 202 ARG A O 1
ATOM 1602 N N . MET A 1 203 ? -11.795 16.811 1.205 1.00 77.44 203 MET A N 1
ATOM 1603 C CA . MET A 1 203 ? -11.732 15.546 0.463 1.00 77.44 203 MET A CA 1
ATOM 1604 C C . MET A 1 203 ? -10.524 15.551 -0.496 1.00 77.44 203 MET A C 1
ATOM 1606 O O . MET A 1 203 ? -10.282 16.589 -1.121 1.00 77.44 203 MET A O 1
ATOM 1610 N N . PRO A 1 204 ? -9.784 14.434 -0.641 1.00 75.81 204 PRO A N 1
ATOM 1611 C CA . PRO A 1 204 ? -10.081 13.077 -0.146 1.00 75.81 204 PRO A CA 1
ATOM 1612 C C . PRO A 1 204 ? -9.724 12.803 1.330 1.00 75.81 204 PRO A C 1
ATOM 1614 O O . PRO A 1 204 ? -10.087 11.759 1.859 1.00 75.81 204 PRO A O 1
ATOM 1617 N N . GLY A 1 205 ? -9.092 13.749 2.020 1.00 89.19 205 GLY A N 1
ATOM 1618 C CA . GLY A 1 205 ? -8.630 13.606 3.397 1.00 89.19 205 GLY A CA 1
ATOM 1619 C C . GLY A 1 205 ? -7.232 14.206 3.564 1.00 89.19 205 GLY A C 1
ATOM 1620 O O . GLY A 1 205 ? -6.695 14.816 2.635 1.00 89.19 205 GLY A O 1
ATOM 1621 N N . PRO A 1 206 ? -6.625 14.089 4.753 1.00 94.19 206 PRO A N 1
ATOM 1622 C CA . PRO A 1 206 ? -5.305 14.653 4.996 1.00 94.19 206 PRO A CA 1
ATOM 1623 C C . PRO A 1 206 ? -4.230 13.806 4.307 1.00 94.19 206 PRO A C 1
ATOM 1625 O O . PRO A 1 206 ? -4.221 12.588 4.450 1.00 94.19 206 PRO A O 1
ATOM 1628 N N . ALA A 1 207 ? -3.299 14.448 3.599 1.00 93.75 207 ALA A N 1
ATOM 1629 C CA . ALA A 1 207 ? -2.168 13.761 2.977 1.00 93.75 207 ALA A CA 1
ATOM 1630 C C . ALA A 1 207 ? -1.251 13.098 4.021 1.00 93.75 207 ALA A C 1
ATOM 1632 O O . ALA A 1 207 ? -1.000 13.685 5.082 1.00 93.75 207 ALA A O 1
ATOM 1633 N N . LEU A 1 208 ? -0.669 11.941 3.678 1.00 95.69 208 LEU A N 1
ATOM 1634 C CA . LEU A 1 208 ? 0.223 11.173 4.556 1.00 95.69 208 LEU A CA 1
ATOM 1635 C C . LEU A 1 208 ? 1.348 12.038 5.119 1.00 95.69 208 LEU A C 1
ATOM 1637 O O . LEU A 1 208 ? 1.579 12.055 6.326 1.00 95.69 208 LEU A O 1
ATOM 1641 N N . LYS A 1 209 ? 1.992 12.830 4.254 1.00 94.25 209 LYS A N 1
ATOM 1642 C CA . LYS A 1 209 ? 3.056 13.758 4.640 1.00 94.25 209 LYS A CA 1
ATOM 1643 C C . LYS A 1 209 ? 2.613 14.754 5.711 1.00 94.25 209 LYS A C 1
ATOM 1645 O O . LYS A 1 209 ? 3.332 14.954 6.685 1.00 94.25 209 LYS A O 1
ATOM 1650 N N . ASN A 1 210 ? 1.424 15.339 5.573 1.00 93.00 210 ASN A N 1
ATOM 1651 C CA . ASN A 1 210 ? 0.910 16.307 6.545 1.00 93.00 210 ASN A CA 1
ATOM 1652 C C . ASN A 1 210 ? 0.650 15.642 7.905 1.00 93.00 210 ASN A C 1
ATOM 1654 O O . ASN A 1 210 ? 0.903 16.242 8.952 1.00 93.00 210 ASN A O 1
ATOM 1658 N N . LEU A 1 211 ? 0.169 14.395 7.900 1.00 95.00 211 LEU A N 1
ATOM 1659 C CA . LEU A 1 211 ? -0.004 13.621 9.127 1.00 95.00 211 LEU A CA 1
ATOM 1660 C C . LEU A 1 211 ? 1.333 13.221 9.747 1.00 95.00 211 LEU A C 1
ATOM 1662 O O . LEU A 1 211 ? 1.491 13.343 10.960 1.00 95.00 211 LEU A O 1
ATOM 1666 N N . ALA A 1 212 ? 2.297 12.781 8.942 1.00 95.50 212 ALA A N 1
ATOM 1667 C CA . ALA A 1 212 ? 3.627 12.419 9.410 1.00 95.50 212 ALA A CA 1
ATOM 1668 C C . ALA A 1 212 ? 4.348 13.626 10.030 1.00 95.50 212 ALA A C 1
ATOM 1670 O O . ALA A 1 212 ? 4.822 13.525 11.159 1.00 95.50 212 ALA A O 1
ATOM 1671 N N . ASP A 1 213 ? 4.328 14.789 9.372 1.00 93.62 213 ASP A N 1
ATOM 1672 C CA . ASP A 1 213 ? 4.916 16.030 9.898 1.00 93.62 213 ASP A CA 1
ATOM 1673 C C . ASP A 1 213 ? 4.308 16.416 11.261 1.00 93.62 213 ASP A C 1
ATOM 1675 O O . ASP A 1 213 ? 5.011 16.886 12.159 1.00 93.62 213 ASP A O 1
ATOM 1679 N N . LYS A 1 214 ? 3.000 16.187 11.445 1.00 94.06 214 LYS A N 1
ATOM 1680 C CA . LYS A 1 214 ? 2.281 16.527 12.679 1.00 94.06 214 LYS A CA 1
ATOM 1681 C C . LYS A 1 214 ? 2.461 15.501 13.801 1.00 94.06 214 LYS A C 1
ATOM 1683 O O . LYS A 1 214 ? 2.634 15.880 14.959 1.00 94.06 214 LYS A O 1
ATOM 1688 N N . PHE A 1 215 ? 2.343 14.213 13.491 1.00 95.75 215 PHE A N 1
ATOM 1689 C CA . PHE A 1 215 ? 2.208 13.146 14.489 1.00 95.75 215 PHE A CA 1
ATOM 1690 C C . PHE A 1 215 ? 3.452 12.267 14.629 1.00 95.75 215 PHE A C 1
ATOM 1692 O O . PHE A 1 215 ? 3.597 11.594 15.654 1.00 95.75 215 PHE A O 1
ATOM 1699 N N . LEU A 1 216 ? 4.353 12.294 13.644 1.00 95.94 216 LEU A N 1
ATOM 1700 C CA . LEU A 1 216 ? 5.594 11.522 13.584 1.00 95.94 216 LEU A CA 1
ATOM 1701 C C . LEU A 1 216 ? 6.813 12.454 13.383 1.00 95.94 216 LEU A C 1
ATOM 1703 O O . LEU A 1 216 ? 7.592 12.238 12.460 1.00 95.94 216 LEU A O 1
ATOM 1707 N N . PRO A 1 217 ? 7.057 13.459 14.251 1.00 90.06 217 PRO A N 1
ATOM 1708 C CA . PRO A 1 217 ? 8.023 14.543 13.995 1.00 90.06 217 PRO A CA 1
ATOM 1709 C C . PRO A 1 217 ? 9.494 14.101 13.863 1.00 90.06 217 PRO A C 1
ATOM 1711 O O . PRO A 1 217 ? 10.344 14.877 13.432 1.00 90.06 217 PRO A O 1
ATOM 1714 N N . LEU A 1 218 ? 9.822 12.866 14.255 1.00 91.94 218 LEU A N 1
ATOM 1715 C CA . LEU A 1 218 ? 11.155 12.281 14.064 1.00 91.94 218 LEU A CA 1
ATOM 1716 C C . LEU A 1 218 ? 11.333 11.651 12.674 1.00 91.94 218 LEU A C 1
ATOM 1718 O O . LEU A 1 218 ? 12.463 11.392 12.260 1.00 91.94 218 LEU A O 1
ATOM 1722 N N . MET A 1 219 ? 10.235 11.389 11.966 1.00 92.50 219 MET A N 1
ATOM 1723 C CA . MET A 1 219 ? 10.230 10.840 10.620 1.00 92.50 219 MET A CA 1
ATOM 1724 C C . MET A 1 219 ? 10.274 11.982 9.611 1.00 92.50 219 MET A C 1
ATOM 1726 O O . MET A 1 219 ? 9.400 12.839 9.567 1.00 92.50 219 MET A O 1
ATOM 1730 N N . LYS A 1 220 ? 11.312 11.988 8.781 1.00 90.12 220 LYS A N 1
ATOM 1731 C CA . LYS A 1 220 ? 11.481 12.964 7.705 1.00 90.12 220 LYS A CA 1
ATOM 1732 C C . LYS A 1 220 ? 10.918 12.394 6.406 1.00 90.12 220 LYS A C 1
ATOM 1734 O O . LYS A 1 220 ? 11.684 12.000 5.531 1.00 90.12 220 LYS A O 1
ATOM 1739 N N . LEU A 1 221 ? 9.592 12.304 6.324 1.00 92.19 221 LEU A N 1
ATOM 1740 C CA . LEU A 1 221 ? 8.915 11.647 5.207 1.00 92.19 221 LEU A CA 1
ATOM 1741 C C . LEU A 1 221 ? 9.130 12.404 3.887 1.00 92.19 221 LEU A C 1
ATOM 1743 O O . LEU A 1 221 ? 9.060 13.636 3.855 1.00 92.19 221 LEU A O 1
ATOM 1747 N N . GLN A 1 222 ? 9.385 11.661 2.806 1.00 87.69 222 GLN A N 1
ATOM 1748 C CA . GLN A 1 222 ? 9.408 12.158 1.424 1.00 87.69 222 GLN A CA 1
ATOM 1749 C C . GLN A 1 222 ? 10.409 13.294 1.127 1.00 87.69 222 GLN A C 1
ATOM 1751 O O . GLN A 1 222 ? 10.294 13.982 0.113 1.00 87.69 222 GLN A O 1
ATOM 1756 N N . GLN A 1 223 ? 11.449 13.490 1.951 1.00 86.75 223 GLN A N 1
ATOM 1757 C CA . GLN A 1 223 ? 12.455 14.542 1.704 1.00 86.75 223 GLN A CA 1
ATOM 1758 C C . GLN A 1 223 ? 13.204 14.370 0.377 1.00 86.75 223 GLN A C 1
ATOM 1760 O O . GLN A 1 223 ? 13.639 15.355 -0.215 1.00 86.75 223 GLN A O 1
ATOM 1765 N N . ASN A 1 224 ? 13.348 13.127 -0.085 1.00 85.62 224 ASN A N 1
ATOM 1766 C CA . ASN A 1 224 ? 14.045 12.784 -1.324 1.00 85.62 224 ASN A CA 1
ATOM 1767 C C . ASN A 1 224 ? 13.101 12.217 -2.397 1.00 85.62 224 ASN A C 1
ATOM 1769 O O . ASN A 1 224 ? 13.572 11.654 -3.388 1.00 85.62 224 ASN A O 1
ATOM 1773 N N . GLY A 1 225 ? 11.788 12.391 -2.225 1.00 88.75 225 GLY A N 1
ATOM 1774 C CA . GLY A 1 225 ? 10.754 11.780 -3.057 1.00 88.75 225 GLY A CA 1
ATOM 1775 C C . GLY A 1 225 ? 9.983 10.682 -2.360 1.00 88.75 225 GLY A C 1
ATOM 1776 O O . GLY A 1 225 ? 10.317 10.289 -1.246 1.00 88.75 225 GLY A O 1
ATOM 1777 N N . HIS A 1 226 ? 8.964 10.207 -3.060 1.00 92.50 226 HIS A N 1
ATOM 1778 C CA . HIS A 1 226 ? 8.145 9.086 -2.641 1.00 92.50 226 HIS A CA 1
ATOM 1779 C C . HIS A 1 226 ? 8.952 7.790 -2.599 1.00 92.50 226 HIS A C 1
ATOM 1781 O O . HIS A 1 226 ? 9.855 7.554 -3.415 1.00 92.50 226 HIS A O 1
ATOM 1787 N N . ASN A 1 227 ? 8.645 6.973 -1.602 1.00 94.94 227 ASN A N 1
ATOM 1788 C CA . ASN A 1 227 ? 9.247 5.673 -1.397 1.00 94.94 227 ASN A CA 1
ATOM 1789 C C . ASN A 1 227 ? 8.228 4.806 -0.667 1.00 94.94 227 ASN A C 1
ATOM 1791 O O . ASN A 1 227 ? 8.013 5.004 0.529 1.00 94.94 227 ASN A O 1
ATOM 1795 N N . SER A 1 228 ? 7.686 3.807 -1.364 1.00 96.88 228 SER A N 1
ATOM 1796 C CA . SER A 1 228 ? 6.626 2.967 -0.805 1.00 96.88 228 SER A CA 1
ATOM 1797 C C . SER A 1 228 ? 6.987 2.330 0.531 1.00 96.88 228 SER A C 1
ATOM 1799 O O . SER A 1 228 ? 6.152 2.190 1.417 1.00 96.88 228 SER A O 1
ATOM 1801 N N . ARG A 1 229 ? 8.253 1.966 0.754 1.00 97.25 229 ARG A N 1
ATOM 1802 C CA . ARG A 1 229 ? 8.659 1.400 2.043 1.00 97.25 229 ARG A CA 1
ATOM 1803 C C . ARG A 1 229 ? 8.590 2.432 3.167 1.00 97.25 229 ARG A C 1
ATOM 1805 O O . ARG A 1 229 ? 8.124 2.103 4.258 1.00 97.25 229 ARG A O 1
ATOM 1812 N N . GLU A 1 230 ? 9.085 3.645 2.943 1.00 97.12 230 GLU A N 1
ATOM 1813 C CA . GLU A 1 230 ? 8.986 4.729 3.926 1.00 97.12 230 GLU A CA 1
ATOM 1814 C C . GLU A 1 230 ? 7.523 5.111 4.180 1.00 97.12 230 GLU A C 1
ATOM 1816 O O . GLU A 1 230 ? 7.129 5.249 5.339 1.00 97.12 230 GLU A O 1
ATOM 1821 N N . ASP A 1 231 ? 6.707 5.189 3.132 1.00 98.06 231 ASP A N 1
ATOM 1822 C CA . ASP A 1 231 ? 5.291 5.548 3.227 1.00 98.06 231 ASP A CA 1
ATOM 1823 C C . ASP A 1 231 ? 4.470 4.444 3.934 1.00 98.06 231 ASP A C 1
ATOM 1825 O O . ASP A 1 231 ? 3.694 4.740 4.850 1.00 98.06 231 ASP A O 1
ATOM 1829 N N . ALA A 1 232 ? 4.755 3.159 3.689 1.00 98.44 232 ALA A N 1
ATOM 1830 C CA . ALA A 1 232 ? 4.183 2.042 4.452 1.00 98.44 232 ALA A CA 1
ATOM 1831 C C . ALA A 1 232 ? 4.578 2.085 5.944 1.00 98.44 232 ALA A C 1
ATOM 1833 O O . ALA A 1 232 ? 3.756 1.811 6.825 1.00 98.44 232 ALA A O 1
ATOM 1834 N N . ILE A 1 233 ? 5.826 2.468 6.260 1.00 98.56 233 ILE A N 1
ATOM 1835 C CA . ILE A 1 233 ? 6.286 2.652 7.648 1.00 98.56 233 ILE A CA 1
ATOM 1836 C C . ILE A 1 233 ? 5.544 3.812 8.324 1.00 98.56 233 ILE A C 1
ATOM 1838 O O . ILE A 1 233 ? 5.151 3.693 9.488 1.00 98.56 233 ILE A O 1
ATOM 1842 N N . ALA A 1 234 ? 5.340 4.930 7.629 1.00 98.56 234 ALA A N 1
ATOM 1843 C CA . ALA A 1 234 ? 4.571 6.050 8.165 1.00 98.56 234 ALA A CA 1
ATOM 1844 C C . ALA A 1 234 ? 3.116 5.637 8.426 1.00 98.56 234 ALA A C 1
ATOM 1846 O O . ALA A 1 234 ? 2.577 5.897 9.504 1.00 98.56 234 ALA A O 1
ATOM 1847 N N . THR A 1 235 ? 2.521 4.915 7.479 1.00 98.75 235 THR A N 1
ATOM 1848 C CA . THR A 1 235 ? 1.154 4.395 7.555 1.00 98.75 235 THR A CA 1
ATOM 1849 C C . THR A 1 235 ? 0.957 3.466 8.754 1.00 98.75 235 THR A C 1
ATOM 1851 O O . THR A 1 235 ? 0.035 3.687 9.547 1.00 98.75 235 THR A O 1
ATOM 1854 N N . ILE A 1 236 ? 1.844 2.482 8.974 1.00 98.75 236 ILE A N 1
ATOM 1855 C CA . ILE A 1 236 ? 1.727 1.605 10.153 1.00 98.75 236 ILE A CA 1
ATOM 1856 C C . ILE A 1 236 ? 1.928 2.379 11.457 1.00 98.75 236 ILE A C 1
ATOM 1858 O O . ILE A 1 236 ? 1.247 2.106 12.441 1.00 98.75 236 ILE A O 1
ATOM 1862 N N . LEU A 1 237 ? 2.823 3.369 11.487 1.00 98.69 237 LEU A N 1
ATOM 1863 C CA . LEU A 1 237 ? 3.062 4.181 12.681 1.00 98.69 237 LEU A CA 1
ATOM 1864 C C . LEU A 1 237 ? 1.851 5.041 13.056 1.00 98.69 237 LEU A C 1
ATOM 1866 O O . LEU A 1 237 ? 1.523 5.133 14.241 1.00 98.69 237 LEU A O 1
ATOM 1870 N N . LEU A 1 238 ? 1.174 5.637 12.071 1.00 98.50 238 LEU A N 1
ATOM 1871 C CA . LEU A 1 238 ? -0.088 6.347 12.288 1.00 98.50 238 LEU A CA 1
ATOM 1872 C C . LEU A 1 238 ? -1.154 5.387 12.824 1.00 98.50 238 LEU A C 1
ATOM 1874 O O . LEU A 1 238 ? -1.737 5.636 13.880 1.00 98.50 238 LEU A O 1
ATOM 1878 N N . TYR A 1 239 ? -1.337 4.238 12.172 1.00 98.69 239 TYR A N 1
ATOM 1879 C CA . TYR A 1 239 ? -2.283 3.235 12.651 1.00 98.69 239 TYR A CA 1
ATOM 1880 C C . TYR A 1 239 ? -1.992 2.795 14.089 1.00 98.69 239 TYR A C 1
ATOM 1882 O O . TYR A 1 239 ? -2.894 2.802 14.918 1.00 98.69 239 TYR A O 1
ATOM 1890 N N . LEU A 1 240 ? -0.743 2.463 14.422 1.00 98.50 240 LEU A N 1
ATOM 1891 C CA . LEU A 1 240 ? -0.368 2.023 15.767 1.00 98.50 240 LEU A CA 1
ATOM 1892 C C . LEU A 1 240 ? -0.588 3.107 16.823 1.00 98.50 240 LEU A C 1
ATOM 1894 O O . LEU A 1 240 ? -0.994 2.789 17.941 1.00 98.50 240 LEU A O 1
ATOM 1898 N N . ARG A 1 241 ? -0.354 4.376 16.473 1.00 98.12 241 ARG A N 1
ATOM 1899 C CA . ARG A 1 241 ? -0.592 5.516 17.362 1.00 98.12 241 ARG A CA 1
ATOM 1900 C C . ARG A 1 241 ? -2.057 5.601 17.792 1.00 98.12 241 ARG A C 1
ATOM 1902 O O . ARG A 1 241 ? -2.325 5.798 18.972 1.00 98.12 241 ARG A O 1
ATOM 1909 N N . GLU A 1 242 ? -2.981 5.451 16.847 1.00 98.12 242 GLU A N 1
ATOM 1910 C CA . GLU A 1 242 ? -4.422 5.631 17.075 1.00 98.12 242 GLU A CA 1
ATOM 1911 C C . GLU A 1 242 ? -5.206 4.312 16.982 1.00 98.12 242 GLU A C 1
ATOM 1913 O O . GLU A 1 242 ? -6.421 4.317 16.779 1.00 98.12 242 GLU A O 1
ATOM 1918 N N . ARG A 1 243 ? -4.533 3.165 17.157 1.00 98.31 243 ARG A N 1
ATOM 1919 C CA . ARG A 1 243 ? -5.077 1.822 16.877 1.00 98.31 243 ARG A CA 1
ATOM 1920 C C . ARG A 1 243 ? -6.438 1.600 17.515 1.00 98.31 243 ARG A C 1
ATOM 1922 O O . ARG A 1 243 ? -7.386 1.216 16.842 1.00 98.31 243 ARG A O 1
ATOM 1929 N N . THR A 1 244 ? -6.550 1.872 18.812 1.00 98.31 244 THR A N 1
ATOM 1930 C CA . THR A 1 244 ? -7.799 1.677 19.559 1.00 98.31 244 THR A CA 1
ATOM 1931 C C . THR A 1 244 ? -8.941 2.522 18.994 1.00 98.31 244 THR A C 1
ATOM 1933 O O . THR A 1 244 ? -10.070 2.041 18.897 1.00 98.31 244 THR A O 1
ATOM 1936 N N . ALA A 1 245 ? -8.662 3.769 18.609 1.00 98.25 245 ALA A N 1
ATOM 1937 C CA . ALA A 1 245 ? -9.666 4.683 18.078 1.00 98.25 245 ALA A CA 1
ATOM 1938 C C . ALA A 1 245 ? -10.058 4.326 16.637 1.00 98.25 245 ALA A C 1
ATOM 1940 O O . ALA A 1 245 ? -11.247 4.320 16.319 1.00 98.25 245 ALA A O 1
ATOM 1941 N N . ILE A 1 246 ? -9.085 3.956 15.798 1.00 98.38 246 ILE A N 1
ATOM 1942 C CA . ILE A 1 246 ? -9.316 3.465 14.435 1.00 98.38 246 ILE A CA 1
ATOM 1943 C C . ILE A 1 246 ? -10.168 2.195 14.476 1.00 98.38 246 ILE A C 1
ATOM 1945 O O . ILE A 1 246 ? -11.228 2.147 13.854 1.00 98.38 246 ILE A O 1
ATOM 1949 N N . GLU A 1 247 ? -9.772 1.190 15.260 1.00 98.31 247 GLU A N 1
ATOM 1950 C CA . GLU A 1 247 ? -10.523 -0.066 15.368 1.00 98.31 247 GLU A CA 1
ATOM 1951 C C . GLU A 1 247 ? -11.945 0.153 15.889 1.00 98.31 247 GLU A C 1
ATOM 1953 O O . GLU A 1 247 ? -12.889 -0.476 15.406 1.00 98.31 247 GLU A O 1
ATOM 1958 N N . LYS A 1 248 ? -12.129 1.077 16.841 1.00 98.12 248 LYS A N 1
ATOM 1959 C CA . LYS A 1 248 ? -13.465 1.467 17.298 1.00 98.12 248 LYS A CA 1
ATOM 1960 C C . LYS A 1 248 ? -14.283 2.092 16.162 1.00 98.12 248 LYS A C 1
ATOM 1962 O O . LYS A 1 248 ? -15.415 1.671 15.957 1.00 98.12 248 LYS A O 1
ATOM 1967 N N . GLN A 1 249 ? -13.717 3.033 15.402 1.00 97.81 249 GLN A N 1
ATOM 1968 C CA . GLN A 1 249 ? -14.412 3.682 14.283 1.00 97.81 249 GLN A CA 1
ATOM 1969 C C . GLN A 1 249 ? -14.889 2.662 13.236 1.00 97.81 249 GLN A C 1
ATOM 1971 O O . GLN A 1 249 ? -16.040 2.720 12.805 1.00 97.81 249 GLN A O 1
ATOM 1976 N N . TYR A 1 250 ? -14.036 1.709 12.849 1.00 96.56 250 TYR A N 1
ATOM 1977 C CA . TYR A 1 250 ? -14.404 0.677 11.872 1.00 96.56 250 TYR A CA 1
ATOM 1978 C C . TYR A 1 250 ? -15.454 -0.300 12.415 1.00 96.56 250 TYR A C 1
ATOM 1980 O O . TYR A 1 250 ? -16.364 -0.689 11.683 1.00 96.56 250 TYR A O 1
ATOM 1988 N N . ARG A 1 251 ? -15.383 -0.663 13.701 1.00 96.62 251 ARG A N 1
ATOM 1989 C CA . ARG A 1 251 ? -16.400 -1.508 14.346 1.00 96.62 251 ARG A CA 1
ATOM 1990 C C . ARG A 1 251 ? -17.763 -0.817 14.415 1.00 96.62 251 ARG A C 1
ATOM 1992 O O . ARG A 1 251 ? -18.781 -1.441 14.111 1.00 96.62 251 ARG A O 1
ATOM 1999 N N . ASP A 1 252 ? -17.780 0.459 14.793 1.00 95.81 252 ASP A N 1
ATOM 2000 C CA . ASP A 1 252 ? -19.003 1.259 14.880 1.00 95.81 252 ASP A CA 1
ATOM 2001 C C . ASP A 1 252 ? -19.641 1.408 13.483 1.00 95.81 252 ASP A C 1
ATOM 2003 O O . ASP A 1 252 ? -20.843 1.187 13.323 1.00 95.81 252 ASP A O 1
ATOM 2007 N N . ALA A 1 253 ? -18.831 1.672 12.447 1.00 92.81 253 ALA A N 1
ATOM 2008 C CA . ALA A 1 253 ? -19.290 1.750 11.058 1.00 92.81 253 ALA A CA 1
ATOM 2009 C C . ALA A 1 253 ? -19.874 0.420 10.544 1.00 92.81 253 ALA A C 1
ATOM 2011 O O . ALA A 1 253 ? -20.941 0.414 9.928 1.00 92.81 253 ALA A O 1
ATOM 2012 N N . ALA A 1 254 ? -19.224 -0.712 10.834 1.00 91.56 254 ALA A N 1
ATOM 2013 C CA . ALA A 1 254 ? -19.728 -2.036 10.461 1.00 91.56 254 ALA A CA 1
ATOM 2014 C C . ALA A 1 254 ? -21.070 -2.355 11.144 1.00 91.56 254 ALA A C 1
ATOM 2016 O O . ALA A 1 254 ? -21.996 -2.861 10.507 1.00 91.56 254 ALA A O 1
ATOM 2017 N N . THR A 1 255 ? -21.203 -1.998 12.424 1.00 92.56 255 THR A N 1
ATOM 2018 C CA . THR A 1 255 ? -22.449 -2.173 13.187 1.00 92.56 255 THR A CA 1
ATOM 2019 C C . THR A 1 255 ? -23.585 -1.337 12.588 1.00 92.56 255 THR A C 1
ATOM 2021 O O . THR A 1 255 ? -24.695 -1.838 12.402 1.00 92.56 255 THR A O 1
ATOM 2024 N N . ALA A 1 256 ? -23.305 -0.083 12.218 1.00 90.69 256 ALA A N 1
ATOM 2025 C CA . ALA A 1 256 ? -24.279 0.799 11.577 1.00 90.69 256 ALA A CA 1
ATOM 2026 C C . ALA A 1 256 ? -24.717 0.293 10.187 1.00 90.69 256 ALA A C 1
ATOM 2028 O O . ALA A 1 256 ? -25.908 0.323 9.859 1.00 90.69 256 ALA A O 1
ATOM 2029 N N . ALA A 1 257 ? -23.784 -0.226 9.383 1.00 89.06 257 ALA A N 1
ATOM 2030 C CA . ALA A 1 257 ? -24.088 -0.811 8.076 1.00 89.06 257 ALA A CA 1
ATOM 2031 C C . ALA A 1 257 ? -24.984 -2.062 8.193 1.00 89.06 257 ALA A C 1
ATOM 2033 O O . ALA A 1 257 ? -25.961 -2.206 7.450 1.00 89.06 257 ALA A O 1
ATOM 2034 N N . ALA A 1 258 ? -24.713 -2.934 9.170 1.00 86.88 258 ALA A N 1
ATOM 2035 C CA . ALA A 1 258 ? -25.532 -4.117 9.441 1.00 86.88 258 ALA A CA 1
ATOM 2036 C C . ALA A 1 258 ? -26.962 -3.751 9.892 1.00 86.88 258 ALA A C 1
ATOM 2038 O O . ALA A 1 258 ? -27.942 -4.334 9.413 1.00 86.88 258 ALA A O 1
ATOM 2039 N N . ALA A 1 259 ? -27.103 -2.741 10.758 1.00 86.62 259 ALA A N 1
ATOM 2040 C CA . ALA A 1 259 ? -28.406 -2.242 11.201 1.00 86.62 259 ALA A CA 1
ATOM 2041 C C . ALA A 1 259 ? -29.227 -1.644 10.041 1.00 86.62 259 ALA A C 1
ATOM 2043 O O . ALA A 1 259 ? -30.427 -1.907 9.914 1.00 86.62 259 ALA A O 1
ATOM 2044 N N . THR A 1 260 ? -28.570 -0.895 9.150 1.00 85.88 260 THR A N 1
ATOM 2045 C CA . THR A 1 260 ? -29.202 -0.311 7.955 1.00 85.88 260 THR A CA 1
ATOM 2046 C C . THR A 1 260 ? -29.696 -1.399 7.001 1.00 85.88 260 THR A C 1
ATOM 2048 O O . THR A 1 260 ? -30.844 -1.364 6.563 1.00 85.88 260 THR A O 1
ATOM 2051 N N . THR A 1 261 ? -28.873 -2.422 6.750 1.00 83.88 261 THR A N 1
ATOM 2052 C CA . THR A 1 261 ? -29.231 -3.560 5.883 1.00 83.88 261 THR A CA 1
ATOM 2053 C C . THR A 1 261 ? -30.449 -4.319 6.419 1.00 83.88 261 THR A C 1
ATOM 2055 O O . THR A 1 261 ? -31.370 -4.633 5.668 1.00 83.88 261 THR A O 1
ATOM 2058 N N . THR A 1 262 ? -30.501 -4.543 7.736 1.00 83.19 262 THR A N 1
ATOM 2059 C CA . THR A 1 262 ? -31.638 -5.203 8.404 1.00 83.19 262 THR A CA 1
ATOM 2060 C C . THR A 1 262 ? -32.926 -4.382 8.282 1.00 83.19 262 THR A C 1
ATOM 2062 O O . THR A 1 262 ? -34.006 -4.934 8.059 1.00 83.19 262 THR A O 1
ATOM 2065 N N . THR A 1 263 ? -32.818 -3.054 8.380 1.00 84.06 263 THR A N 1
ATOM 2066 C CA . THR A 1 263 ? -33.959 -2.136 8.248 1.00 84.06 263 THR A CA 1
ATOM 2067 C C . THR A 1 263 ? -34.522 -2.152 6.829 1.00 84.06 263 THR A C 1
ATOM 2069 O O . THR A 1 263 ? -35.730 -2.305 6.656 1.00 84.06 263 THR A O 1
ATOM 2072 N N . ILE A 1 264 ? -33.657 -2.069 5.814 1.00 82.12 264 ILE A N 1
ATOM 2073 C CA . ILE A 1 264 ? -34.068 -2.115 4.403 1.00 82.12 264 ILE A CA 1
ATOM 2074 C C . ILE A 1 264 ? -34.720 -3.463 4.082 1.00 82.12 264 ILE A C 1
ATOM 2076 O O . ILE A 1 264 ? -35.806 -3.490 3.510 1.00 82.12 264 ILE A O 1
ATOM 2080 N N . ALA A 1 265 ? -34.119 -4.579 4.507 1.00 78.00 265 ALA A N 1
ATOM 2081 C CA . ALA A 1 265 ? -34.699 -5.907 4.302 1.00 78.00 265 ALA A CA 1
ATOM 2082 C C . ALA A 1 265 ? -36.097 -6.033 4.940 1.00 78.00 265 ALA A C 1
ATOM 2084 O O . ALA A 1 265 ? -37.013 -6.583 4.329 1.00 78.00 265 ALA A O 1
ATOM 2085 N N . SER A 1 266 ? -36.284 -5.460 6.134 1.00 75.25 266 SER A N 1
ATOM 2086 C CA . SER A 1 266 ? -37.581 -5.446 6.822 1.00 75.25 266 SER A CA 1
ATOM 2087 C C . SER A 1 266 ? -38.620 -4.585 6.093 1.00 75.25 266 SER A C 1
ATOM 2089 O O . SER A 1 266 ? -39.779 -4.978 5.999 1.00 75.25 266 SER A O 1
ATOM 2091 N N . GLN A 1 267 ? -38.220 -3.437 5.535 1.00 77.12 267 GLN A N 1
ATOM 2092 C CA . GLN A 1 267 ? -39.110 -2.567 4.754 1.00 77.12 267 GLN A CA 1
ATOM 2093 C C . GLN A 1 267 ? -39.529 -3.212 3.428 1.00 77.12 267 GLN A C 1
ATOM 2095 O O . GLN A 1 267 ? -40.713 -3.203 3.096 1.00 77.12 267 GLN A O 1
ATOM 2100 N N . VAL A 1 268 ? -38.591 -3.831 2.704 1.00 79.88 268 VAL A N 1
ATOM 2101 C CA . VAL A 1 268 ? -38.881 -4.557 1.455 1.00 79.88 268 VAL A CA 1
ATOM 2102 C C . VAL A 1 268 ? -39.817 -5.741 1.718 1.00 79.88 268 VAL A C 1
ATOM 2104 O O . VAL A 1 268 ? -40.754 -5.960 0.956 1.00 79.88 268 VAL A O 1
ATOM 2107 N N . SER A 1 269 ? -39.627 -6.462 2.828 1.00 75.50 269 SER A N 1
ATOM 2108 C CA . SER A 1 269 ? -40.515 -7.566 3.212 1.00 75.50 269 SER A CA 1
ATOM 2109 C C . SER A 1 269 ? -41.900 -7.113 3.688 1.00 75.50 269 SER A C 1
ATOM 2111 O O . SER A 1 269 ? -42.839 -7.899 3.613 1.00 75.50 269 SER A O 1
ATOM 2113 N N . ALA A 1 270 ? -42.049 -5.891 4.206 1.00 69.56 270 ALA A N 1
ATOM 2114 C CA . ALA A 1 270 ? -43.352 -5.350 4.595 1.00 69.56 270 ALA A CA 1
ATOM 2115 C C . ALA A 1 270 ? -44.152 -4.859 3.376 1.00 69.56 270 ALA A C 1
ATOM 2117 O O . ALA A 1 270 ? -45.366 -5.042 3.325 1.00 69.56 270 ALA A O 1
ATOM 2118 N N . LEU A 1 271 ? -43.467 -4.292 2.377 1.00 67.19 271 LEU A N 1
ATOM 2119 C CA . LEU A 1 271 ? -44.063 -3.835 1.117 1.00 67.19 271 LEU A CA 1
ATOM 2120 C C . LEU A 1 271 ? -44.576 -4.994 0.247 1.00 67.19 271 LEU A C 1
ATOM 2122 O O . LEU A 1 271 ? -45.601 -4.843 -0.414 1.00 67.19 271 LEU A O 1
ATOM 2126 N N . SER A 1 272 ? -43.931 -6.165 0.293 1.00 59.56 272 SER A N 1
ATOM 2127 C CA . SER A 1 272 ? -44.359 -7.349 -0.468 1.00 59.56 272 SER A CA 1
ATOM 2128 C C . SER A 1 272 ? -45.602 -8.055 0.095 1.00 59.56 272 SER A C 1
ATOM 2130 O O . SER A 1 272 ? -46.180 -8.898 -0.587 1.00 59.56 272 SER A O 1
ATOM 2132 N N . ILE A 1 273 ? -46.050 -7.717 1.311 1.00 58.50 273 ILE A N 1
ATOM 2133 C CA . ILE A 1 273 ? -47.251 -8.310 1.933 1.00 58.50 273 ILE A CA 1
ATOM 2134 C C . ILE A 1 273 ? -48.522 -7.507 1.585 1.00 58.50 273 ILE A C 1
ATOM 2136 O O . ILE A 1 273 ? -49.628 -8.046 1.615 1.00 58.50 273 ILE A O 1
ATOM 2140 N N . THR A 1 274 ? -48.386 -6.245 1.168 1.00 53.19 274 THR A N 1
ATOM 2141 C CA . THR A 1 274 ? -49.512 -5.345 0.850 1.00 53.19 274 THR A CA 1
ATOM 2142 C C . THR A 1 274 ? -50.048 -5.417 -0.588 1.00 53.19 274 THR A C 1
ATOM 2144 O O . THR A 1 274 ? -51.040 -4.759 -0.876 1.00 53.19 274 THR A O 1
ATOM 2147 N N . GLU A 1 275 ? -49.483 -6.245 -1.473 1.00 53.72 275 GLU A N 1
ATOM 2148 C CA . GLU A 1 275 ? -49.982 -6.457 -2.853 1.00 53.72 275 GLU A CA 1
ATOM 2149 C C . GLU A 1 275 ? -50.842 -7.731 -3.022 1.00 53.72 275 GLU A C 1
ATOM 2151 O O . GLU A 1 275 ? -50.987 -8.258 -4.121 1.00 53.72 275 GLU A O 1
ATOM 2156 N N . SER A 1 276 ? -51.445 -8.246 -1.943 1.00 50.03 276 SER A N 1
ATOM 2157 C CA . SER A 1 276 ? -52.294 -9.454 -1.995 1.00 50.03 276 SER A CA 1
ATOM 2158 C C . SER A 1 276 ? -53.748 -9.252 -1.550 1.00 50.03 276 SER A C 1
ATOM 2160 O O . SER A 1 276 ? -54.396 -10.195 -1.098 1.00 50.03 276 SER A O 1
ATOM 2162 N N . SER A 1 277 ? -54.310 -8.052 -1.723 1.00 49.22 277 SER A N 1
ATOM 2163 C CA . SER A 1 277 ? -55.763 -7.862 -1.623 1.00 49.22 277 SER A CA 1
ATOM 2164 C C . SER A 1 277 ? -56.295 -6.903 -2.688 1.00 49.22 277 SER A C 1
ATOM 2166 O O . SER A 1 277 ? -56.134 -5.693 -2.576 1.00 49.22 277 SER A O 1
ATOM 2168 N N . GLU A 1 278 ? -56.941 -7.510 -3.686 1.00 53.28 278 GLU A N 1
ATOM 2169 C CA . GLU A 1 278 ? -58.035 -6.993 -4.518 1.00 53.28 278 GLU A CA 1
ATOM 2170 C C . GLU A 1 278 ? -57.863 -5.620 -5.190 1.00 53.28 278 GLU A C 1
ATOM 2172 O O . GLU A 1 278 ? -58.004 -4.567 -4.577 1.00 53.28 278 GLU A O 1
ATOM 2177 N N . THR A 1 279 ? -57.770 -5.625 -6.523 1.00 42.16 279 THR A N 1
ATOM 2178 C CA . THR A 1 279 ? -58.703 -4.826 -7.333 1.00 42.16 279 THR A CA 1
ATOM 2179 C C . THR A 1 279 ? -58.840 -5.371 -8.750 1.00 42.16 279 THR A C 1
ATOM 2181 O O . THR A 1 279 ? -57.925 -5.939 -9.338 1.00 42.16 279 THR A O 1
ATOM 2184 N N . GLU A 1 280 ? -60.070 -5.245 -9.228 1.00 46.31 280 GLU A N 1
ATOM 2185 C CA . GLU A 1 280 ? -60.655 -5.795 -10.437 1.00 46.31 280 GLU A CA 1
ATOM 2186 C C . GLU A 1 280 ? -59.894 -5.471 -11.727 1.00 46.31 280 GLU A C 1
ATOM 2188 O O . GLU A 1 280 ? -59.445 -4.351 -11.965 1.00 46.31 280 GLU A O 1
ATOM 2193 N N . LEU A 1 281 ? -59.895 -6.455 -12.626 1.00 49.78 281 LEU A N 1
ATOM 2194 C CA . LEU A 1 281 ? -59.661 -6.280 -14.053 1.00 49.78 281 LEU A CA 1
ATOM 2195 C C . LEU A 1 281 ? -60.683 -5.289 -14.630 1.00 49.78 281 LEU A C 1
ATOM 2197 O O . LEU A 1 281 ? -61.835 -5.649 -14.881 1.00 49.78 281 LEU A O 1
ATOM 2201 N N . LYS A 1 282 ? -60.246 -4.060 -14.904 1.00 43.88 282 LYS A N 1
ATOM 2202 C CA . LYS A 1 282 ? -60.838 -3.228 -15.953 1.00 43.88 282 LYS A CA 1
ATOM 2203 C C . LYS A 1 282 ? -59.746 -2.739 -16.890 1.00 43.88 282 LYS A C 1
ATOM 2205 O O . LYS A 1 282 ? -58.929 -1.898 -16.538 1.00 43.88 282 LYS A O 1
ATOM 2210 N N . GLU A 1 283 ? -59.773 -3.350 -18.069 1.00 57.09 283 GLU A N 1
ATOM 2211 C CA . GLU A 1 283 ? -59.426 -2.794 -19.376 1.00 57.09 283 GLU A CA 1
ATOM 2212 C C . GLU A 1 283 ? -59.238 -1.268 -19.355 1.00 57.09 283 GLU A C 1
ATOM 2214 O O . GLU A 1 283 ? -60.207 -0.522 -19.227 1.00 57.09 283 GLU A O 1
ATOM 2219 N N . PHE A 1 284 ? -57.994 -0.814 -19.498 1.00 36.12 284 PHE A N 1
ATOM 2220 C CA . PHE A 1 284 ? -57.677 0.517 -20.005 1.00 36.12 284 PHE A CA 1
ATOM 2221 C C . PHE A 1 284 ? -56.358 0.443 -20.774 1.00 36.12 284 PHE A C 1
ATOM 2223 O O . PHE A 1 284 ? -55.267 0.438 -20.205 1.00 36.12 284 PHE A O 1
ATOM 2230 N N . ASP A 1 285 ? -56.499 0.361 -22.093 1.00 48.06 285 ASP A N 1
ATOM 2231 C CA . ASP A 1 285 ? -55.480 0.782 -23.041 1.00 48.06 285 ASP A CA 1
ATOM 2232 C C . ASP A 1 285 ? -55.116 2.263 -22.815 1.00 48.06 285 ASP A C 1
ATOM 2234 O O . ASP A 1 285 ? -55.946 3.065 -22.380 1.00 48.06 285 ASP A O 1
ATOM 2238 N N . ILE A 1 286 ? -53.908 2.620 -23.272 1.00 47.09 286 ILE A N 1
ATOM 2239 C CA . ILE A 1 286 ? -53.362 3.975 -23.500 1.00 47.09 286 ILE A CA 1
ATOM 2240 C C . ILE A 1 286 ? -52.528 4.556 -22.336 1.00 47.09 286 ILE A C 1
ATOM 2242 O O . ILE A 1 286 ? -53.049 5.220 -21.445 1.00 47.09 286 ILE A O 1
ATOM 2246 N N . ALA A 1 287 ? -51.195 4.406 -22.426 1.00 41.94 287 ALA A N 1
ATOM 2247 C CA . ALA A 1 287 ? -50.226 5.516 -22.575 1.00 41.94 287 ALA A CA 1
ATOM 2248 C C . ALA A 1 287 ? -48.805 5.154 -22.081 1.00 41.94 287 ALA A C 1
ATOM 2250 O O . ALA A 1 287 ? -48.299 5.714 -21.107 1.00 41.94 287 ALA A O 1
ATOM 2251 N N . GLU A 1 288 ? -48.099 4.294 -22.817 1.00 48.97 288 GLU A N 1
ATOM 2252 C CA . GLU A 1 288 ? -46.632 4.330 -22.849 1.00 48.97 288 GLU A CA 1
ATOM 2253 C C . GLU A 1 288 ? -46.183 5.606 -23.582 1.00 48.97 288 GLU A C 1
ATOM 2255 O O . GLU A 1 288 ? -46.057 5.610 -24.803 1.00 48.97 288 GLU A O 1
ATOM 2260 N N . ASN A 1 289 ? -46.025 6.725 -22.868 1.00 49.22 289 ASN A N 1
ATOM 2261 C CA . ASN A 1 289 ? -45.168 7.852 -23.276 1.00 49.22 289 ASN A CA 1
ATOM 2262 C C . ASN A 1 289 ? -45.252 8.989 -22.253 1.00 49.22 289 ASN A C 1
ATOM 2264 O O . ASN A 1 289 ? -46.031 9.923 -22.445 1.00 49.22 289 ASN A O 1
ATOM 2268 N N . LYS A 1 290 ? -44.464 8.931 -21.165 1.00 46.50 290 LYS A N 1
ATOM 2269 C CA . LYS A 1 290 ? -44.110 10.134 -20.371 1.00 46.50 290 LYS A CA 1
ATOM 2270 C C . LYS A 1 290 ? -43.013 9.956 -19.307 1.00 46.50 290 LYS A C 1
ATOM 2272 O O . LYS A 1 290 ? -42.995 10.691 -18.328 1.00 46.50 290 LYS A O 1
ATOM 2277 N N . ILE A 1 291 ? -42.070 9.025 -19.490 1.00 42.47 291 ILE A N 1
ATOM 2278 C CA . ILE A 1 291 ? -40.896 8.873 -18.591 1.00 42.47 291 ILE A CA 1
ATOM 2279 C C . ILE A 1 291 ? -39.563 9.079 -19.348 1.00 42.47 291 ILE A C 1
ATOM 2281 O O . ILE A 1 291 ? -38.479 8.862 -18.828 1.00 42.47 291 ILE A O 1
ATOM 2285 N N . THR A 1 292 ? -39.621 9.603 -20.574 1.00 39.84 292 THR A N 1
ATOM 2286 C CA . THR A 1 292 ? -38.441 9.909 -21.407 1.00 39.84 292 THR A CA 1
ATOM 2287 C C . THR A 1 292 ? -38.242 11.406 -21.653 1.00 39.84 292 THR A C 1
ATOM 2289 O O . THR A 1 292 ? -37.510 11.781 -22.559 1.00 39.84 292 THR A O 1
ATOM 2292 N N . GLN A 1 293 ? -38.871 12.277 -20.854 1.00 42.94 293 GLN A N 1
ATOM 2293 C CA . GLN A 1 293 ? -38.827 13.733 -21.066 1.00 42.94 293 GLN A CA 1
ATOM 2294 C C . GLN A 1 293 ? -38.390 14.550 -19.837 1.00 42.94 293 GLN A C 1
ATOM 2296 O O . GLN A 1 293 ? -38.579 15.758 -19.809 1.00 42.94 293 GLN A O 1
ATOM 2301 N N . SER A 1 294 ? -37.777 13.914 -18.832 1.00 37.53 294 SER A N 1
ATOM 2302 C CA . SER A 1 294 ? -37.158 14.594 -17.676 1.00 37.53 294 SER A CA 1
ATOM 2303 C C . SER A 1 294 ? -35.649 14.337 -17.536 1.00 37.53 294 SER A C 1
ATOM 2305 O O . SER A 1 294 ? -35.042 14.761 -16.559 1.00 37.53 294 SER A O 1
ATOM 2307 N N . VAL A 1 295 ? -35.021 13.677 -18.519 1.00 43.41 295 VAL A N 1
ATOM 2308 C CA . VAL A 1 295 ? -33.568 13.385 -18.542 1.00 43.41 295 VAL A CA 1
ATOM 2309 C C . VAL A 1 295 ? -32.841 14.163 -19.657 1.00 43.41 295 VAL A C 1
ATOM 2311 O O . VAL A 1 295 ? -31.651 13.983 -19.882 1.00 43.41 295 VAL A O 1
ATOM 2314 N N . GLN A 1 296 ? -33.530 15.087 -20.337 1.00 39.16 296 GLN A N 1
ATOM 2315 C CA . GLN A 1 296 ? -32.987 15.851 -21.470 1.00 39.16 296 GLN A CA 1
ATOM 2316 C C . GLN A 1 296 ? -32.787 17.355 -21.202 1.00 39.16 296 GLN A C 1
ATOM 2318 O O . GLN A 1 296 ? -32.455 18.084 -22.125 1.00 39.16 296 GLN A O 1
ATOM 2323 N N . GLU A 1 297 ? -32.910 17.814 -19.949 1.00 41.91 297 GLU A N 1
ATOM 2324 C CA . GLU A 1 297 ? -32.696 19.226 -19.559 1.00 41.91 297 GLU A CA 1
ATOM 2325 C C . GLU A 1 297 ? -31.550 19.430 -18.542 1.00 41.91 297 GLU A C 1
ATOM 2327 O O . GLU A 1 297 ? -31.472 20.458 -17.881 1.00 41.91 297 GLU A O 1
ATOM 2332 N N . ALA A 1 298 ? -30.618 18.477 -18.425 1.00 39.25 298 ALA A N 1
ATOM 2333 C CA . ALA A 1 298 ? -29.407 18.626 -17.596 1.00 39.25 298 ALA A CA 1
ATOM 2334 C C . ALA A 1 298 ? -28.094 18.415 -18.382 1.00 39.25 298 ALA A C 1
ATOM 2336 O O . ALA A 1 298 ? -27.047 18.164 -17.789 1.00 39.25 298 ALA A O 1
ATOM 2337 N N . GLY A 1 299 ? -28.156 18.478 -19.718 1.00 37.81 299 GLY A N 1
ATOM 2338 C CA . GLY A 1 299 ? -27.031 18.189 -20.617 1.00 37.81 299 GLY A CA 1
ATOM 2339 C C . GLY A 1 299 ? -26.424 19.388 -21.354 1.00 37.81 299 GLY A C 1
ATOM 2340 O O . GLY A 1 299 ? -25.397 19.206 -21.997 1.00 37.81 299 GLY A O 1
ATOM 2341 N N . ASP A 1 300 ? -27.001 20.590 -21.244 1.00 36.97 300 ASP A N 1
ATOM 2342 C CA . ASP A 1 300 ? -26.658 21.735 -22.111 1.00 36.97 300 ASP A CA 1
ATOM 2343 C C . ASP A 1 300 ? -26.067 22.949 -21.368 1.00 36.97 300 ASP A C 1
ATOM 2345 O O . ASP A 1 300 ? -26.146 24.079 -21.842 1.00 36.97 300 ASP A O 1
ATOM 2349 N N . GLU A 1 301 ? -25.412 22.740 -20.222 1.00 42.47 301 GLU A N 1
ATOM 2350 C CA . GLU A 1 301 ? -24.805 23.844 -19.461 1.00 42.47 301 GLU A CA 1
ATOM 2351 C C . GLU A 1 301 ? -23.332 23.624 -19.081 1.00 42.47 301 GLU A C 1
ATOM 2353 O O . GLU A 1 301 ? -22.896 24.054 -18.025 1.00 42.47 301 GLU A O 1
ATOM 2358 N N . ILE A 1 302 ? -22.522 22.986 -19.941 1.00 39.84 302 ILE A N 1
ATOM 2359 C CA . ILE A 1 302 ? -21.047 23.133 -19.912 1.00 39.84 302 ILE A CA 1
ATOM 2360 C C . ILE A 1 302 ? -20.484 23.082 -21.345 1.00 39.84 302 ILE A C 1
ATOM 2362 O O . ILE A 1 302 ? -19.691 22.219 -21.710 1.00 39.84 302 ILE A O 1
ATOM 2366 N N . ALA A 1 303 ? -20.913 24.014 -22.192 1.00 39.94 303 ALA A N 1
ATOM 2367 C CA . ALA A 1 303 ? -20.279 24.279 -23.482 1.00 39.94 303 ALA A CA 1
ATOM 2368 C C . ALA A 1 303 ? -20.287 25.787 -23.744 1.00 39.94 303 ALA A C 1
ATOM 2370 O O . ALA A 1 303 ? -21.051 26.296 -24.558 1.00 39.94 303 ALA A O 1
ATOM 2371 N N . GLY A 1 304 ? -19.453 26.525 -23.013 1.00 32.69 304 GLY A N 1
ATOM 2372 C CA . GLY A 1 304 ? -19.395 27.971 -23.178 1.00 32.69 304 GLY A CA 1
ATOM 2373 C C . GLY A 1 304 ? -18.318 28.645 -22.351 1.00 32.69 304 GLY A C 1
ATOM 2374 O O . GLY A 1 304 ? -18.656 29.339 -21.412 1.00 32.69 304 GLY A O 1
ATOM 2375 N N . GLU A 1 305 ? -17.044 28.452 -22.702 1.00 38.31 305 GLU A N 1
ATOM 2376 C CA . GLU A 1 305 ? -16.043 29.535 -22.677 1.00 38.31 305 GLU A CA 1
ATOM 2377 C C . GLU A 1 305 ? -14.693 29.030 -23.195 1.00 38.31 305 GLU A C 1
ATOM 2379 O O . GLU A 1 305 ? -13.866 28.515 -22.449 1.00 38.31 305 GLU A O 1
ATOM 2384 N N . GLN A 1 306 ? -14.463 29.182 -24.499 1.00 35.91 306 GLN A N 1
ATOM 2385 C CA . GLN A 1 306 ? -13.123 29.370 -25.058 1.00 35.91 306 GLN A CA 1
ATOM 2386 C C . GLN A 1 306 ? -13.242 29.889 -26.494 1.00 35.91 306 GLN A C 1
ATOM 2388 O O . GLN A 1 306 ? -13.461 29.108 -27.415 1.00 35.91 306 GLN A O 1
ATOM 2393 N N . ALA A 1 307 ? -13.105 31.207 -26.679 1.00 35.38 307 ALA A N 1
ATOM 2394 C CA . ALA A 1 307 ? -12.432 31.819 -27.831 1.00 35.38 307 ALA A CA 1
ATOM 2395 C C . ALA A 1 307 ? -12.394 33.357 -27.732 1.00 35.38 307 ALA A C 1
ATOM 2397 O O . ALA A 1 307 ? -13.306 33.978 -27.200 1.00 35.38 307 ALA A O 1
ATOM 2398 N N . LEU A 1 308 ? -11.365 33.916 -28.385 1.00 33.12 308 LEU A N 1
ATOM 2399 C CA . LEU A 1 308 ? -10.960 35.319 -28.580 1.00 33.12 308 LEU A CA 1
ATOM 2400 C C . LEU A 1 308 ? -10.172 35.950 -27.412 1.00 33.12 308 LEU A C 1
ATOM 2402 O O . LEU A 1 308 ? -10.623 35.959 -26.281 1.00 33.12 308 LEU A O 1
ATOM 2406 N N . ALA A 1 309 ? -8.984 36.527 -27.609 1.00 33.66 309 ALA A N 1
ATOM 2407 C CA . ALA A 1 309 ? -8.464 37.164 -28.814 1.00 33.66 309 ALA A CA 1
ATOM 2408 C C . ALA A 1 309 ? -6.965 36.913 -29.054 1.00 33.66 309 ALA A C 1
ATOM 2410 O O . ALA A 1 309 ? -6.169 36.680 -28.148 1.00 33.66 309 ALA A O 1
ATOM 2411 N N . ASP A 1 310 ? -6.650 36.998 -30.338 1.00 36.78 310 ASP A N 1
ATOM 2412 C CA . ASP A 1 310 ? -5.405 36.726 -31.034 1.00 36.78 310 ASP A CA 1
ATOM 2413 C C . ASP A 1 310 ? -4.738 38.054 -31.475 1.00 36.78 310 ASP A C 1
ATOM 2415 O O . ASP A 1 310 ? -5.411 39.088 -31.504 1.00 36.78 310 ASP A O 1
ATOM 2419 N N . GLN A 1 311 ? -3.476 37.959 -31.937 1.00 38.44 311 GLN A N 1
ATOM 2420 C CA . GLN A 1 311 ? -2.707 38.880 -32.826 1.00 38.44 311 GLN A CA 1
ATOM 2421 C C . GLN A 1 311 ? -1.596 39.787 -32.182 1.00 38.44 311 GLN A C 1
ATOM 2423 O O . GLN A 1 311 ? -1.677 40.147 -31.012 1.00 38.44 311 GLN A O 1
ATOM 2428 N N . PRO A 1 312 ? -0.535 40.219 -32.929 1.00 54.75 312 PRO A N 1
ATOM 2429 C CA . PRO A 1 312 ? 0.686 39.432 -33.220 1.00 54.75 312 PRO A CA 1
ATOM 2430 C C . PRO A 1 312 ? 2.004 40.277 -33.242 1.00 54.75 312 PRO A C 1
ATOM 2432 O O . PRO A 1 312 ? 1.975 41.492 -33.045 1.00 54.75 312 PRO A O 1
ATOM 2435 N N . LYS A 1 313 ? 3.154 39.637 -33.557 1.00 33.97 313 LYS A N 1
ATOM 2436 C CA . LYS A 1 313 ? 4.380 40.111 -34.292 1.00 33.97 313 LYS A CA 1
ATOM 2437 C C . LYS A 1 313 ? 5.586 39.255 -33.837 1.00 33.97 313 LYS A C 1
ATOM 2439 O O . LYS A 1 313 ? 5.683 38.964 -32.658 1.00 33.97 313 LYS A O 1
ATOM 2444 N N . SER A 1 314 ? 6.561 38.809 -34.631 1.00 34.66 314 SER A N 1
ATOM 2445 C CA . SER A 1 314 ? 6.951 39.029 -36.027 1.00 34.66 314 SER A CA 1
ATOM 2446 C C . SER A 1 314 ? 7.984 37.963 -36.457 1.00 34.66 314 SER A C 1
ATOM 2448 O O . SER A 1 314 ? 8.765 37.487 -35.640 1.00 34.66 314 SER A O 1
ATOM 2450 N N . ALA A 1 315 ? 7.969 37.661 -37.757 1.00 35.22 315 ALA A N 1
ATOM 2451 C CA . ALA A 1 315 ? 8.862 36.869 -38.614 1.00 35.22 315 ALA A CA 1
ATOM 2452 C C . ALA A 1 315 ? 10.339 36.621 -38.216 1.00 35.22 315 ALA A C 1
ATOM 2454 O O . ALA A 1 315 ? 11.035 37.535 -37.790 1.00 35.22 315 ALA A O 1
ATOM 2455 N N . SER A 1 316 ? 10.876 35.456 -38.618 1.00 33.72 316 SER A N 1
ATOM 2456 C CA . SER A 1 316 ? 11.938 35.402 -39.647 1.00 33.72 316 SER A CA 1
ATOM 2457 C C . SER A 1 316 ? 12.054 34.012 -40.302 1.00 33.72 316 SER A C 1
ATOM 2459 O O . SER A 1 316 ? 11.620 33.002 -39.757 1.00 33.72 316 SER A O 1
ATOM 2461 N N . MET A 1 317 ? 12.566 34.020 -41.531 1.00 34.62 317 MET A N 1
ATOM 2462 C CA . MET A 1 317 ? 12.540 32.975 -42.556 1.00 34.62 317 MET A CA 1
ATOM 2463 C C . MET A 1 317 ? 13.637 31.909 -42.381 1.00 34.62 317 MET A C 1
ATOM 2465 O O . MET A 1 317 ? 14.733 32.240 -41.952 1.00 34.62 317 MET A O 1
ATOM 2469 N N . SER A 1 318 ? 13.433 30.691 -42.900 1.00 31.75 318 SER A N 1
ATOM 2470 C CA . SER A 1 318 ? 14.270 30.191 -44.009 1.00 31.75 318 SER A CA 1
ATOM 2471 C C . SER A 1 318 ? 13.694 28.922 -44.651 1.00 31.75 318 SER A C 1
ATOM 2473 O O . SER A 1 318 ? 12.950 28.151 -44.051 1.00 31.75 318 SER A O 1
ATOM 2475 N N . THR A 1 319 ? 14.011 28.787 -45.930 1.00 35.25 319 THR A N 1
ATOM 2476 C CA . THR A 1 319 ? 13.503 27.865 -46.946 1.00 35.25 319 THR A CA 1
ATOM 2477 C C . THR A 1 319 ? 14.220 26.512 -46.959 1.00 35.25 319 THR A C 1
ATOM 2479 O O . THR A 1 319 ? 15.442 26.470 -46.851 1.00 35.25 319 THR A O 1
ATOM 2482 N N . GLY A 1 320 ? 13.493 25.428 -47.250 1.00 32.56 320 GLY A N 1
ATOM 2483 C CA . GLY A 1 320 ? 14.066 24.117 -47.574 1.00 32.56 320 GLY A CA 1
ATOM 2484 C C . GLY A 1 320 ? 13.095 23.260 -48.390 1.00 32.56 320 GLY A C 1
ATOM 2485 O O . GLY A 1 320 ? 11.939 23.093 -48.029 1.00 32.56 320 GLY A O 1
ATOM 2486 N N . THR A 1 321 ? 13.558 22.785 -49.539 1.00 34.22 321 THR A N 1
ATOM 2487 C CA . THR A 1 321 ? 12.798 22.293 -50.696 1.00 34.22 321 THR A CA 1
ATOM 2488 C C . THR A 1 321 ? 12.247 20.861 -50.618 1.00 34.22 321 THR A C 1
ATOM 2490 O O . THR A 1 321 ? 12.799 19.974 -49.977 1.00 34.22 321 THR A O 1
ATOM 2493 N N . LYS A 1 322 ? 11.175 20.670 -51.401 1.00 38.72 322 LYS A N 1
ATOM 2494 C CA . LYS A 1 322 ? 10.403 19.465 -51.756 1.00 38.72 322 LYS A CA 1
ATOM 2495 C C . LYS A 1 322 ? 11.218 18.206 -52.107 1.00 38.72 322 LYS A C 1
ATOM 2497 O O . LYS A 1 322 ? 12.183 18.281 -52.862 1.00 38.72 322 LYS A O 1
ATOM 2502 N N . LYS A 1 323 ? 10.643 17.034 -51.794 1.00 36.53 323 LYS A N 1
ATOM 2503 C CA . LYS A 1 323 ? 10.602 15.888 -52.726 1.00 36.53 323 LYS A CA 1
ATOM 2504 C C . LYS A 1 323 ? 9.343 15.042 -52.485 1.00 36.53 323 LYS A C 1
ATOM 2506 O O . LYS A 1 323 ? 9.238 14.338 -51.487 1.00 36.53 323 LYS A O 1
ATOM 2511 N N . ALA A 1 324 ? 8.375 15.164 -53.392 1.00 35.81 324 ALA A N 1
ATOM 2512 C CA . ALA A 1 324 ? 7.175 14.336 -53.439 1.00 35.81 324 ALA A CA 1
ATOM 2513 C C . ALA A 1 324 ? 7.516 12.971 -54.059 1.00 35.81 324 ALA A C 1
ATOM 2515 O O . ALA A 1 324 ? 8.281 12.904 -55.021 1.00 35.81 324 ALA A O 1
ATOM 2516 N N . ARG A 1 325 ? 6.962 11.896 -53.496 1.00 33.16 325 ARG A N 1
ATOM 2517 C CA . ARG A 1 325 ? 7.028 10.535 -54.036 1.00 33.16 325 ARG A CA 1
ATOM 2518 C C . ARG A 1 325 ? 5.592 10.072 -54.259 1.00 33.16 325 ARG A C 1
ATOM 2520 O O . ARG A 1 325 ? 4.839 9.966 -53.294 1.00 33.16 325 ARG A O 1
ATOM 2527 N N . GLU A 1 326 ? 5.236 9.853 -55.521 1.00 39.69 326 GLU A N 1
ATOM 2528 C CA . GLU A 1 326 ? 3.974 9.241 -55.944 1.00 39.69 326 GLU A CA 1
ATOM 2529 C C . GLU A 1 326 ? 3.784 7.882 -55.254 1.00 39.69 326 GLU A C 1
ATOM 2531 O O . GLU A 1 326 ? 4.724 7.088 -55.141 1.00 39.69 326 GLU A O 1
ATOM 2536 N N . ARG A 1 327 ? 2.565 7.625 -54.769 1.00 35.84 327 ARG A N 1
ATOM 2537 C CA . ARG A 1 327 ? 2.114 6.310 -54.304 1.00 35.84 327 ARG A CA 1
ATOM 2538 C C . ARG A 1 327 ? 0.993 5.842 -55.219 1.00 35.84 327 ARG A C 1
ATOM 2540 O O . ARG A 1 327 ? 0.033 6.574 -55.424 1.00 35.84 327 ARG A O 1
ATOM 2547 N N . SER A 1 328 ? 1.156 4.623 -55.719 1.00 41.16 328 SER A N 1
ATOM 2548 C CA . SER A 1 328 ? 0.141 3.849 -56.419 1.00 41.16 328 SER A CA 1
ATOM 2549 C C . SER A 1 328 ? -1.044 3.545 -55.500 1.00 41.16 328 SER A C 1
ATOM 2551 O O . SER A 1 328 ? -0.868 3.203 -54.324 1.00 41.16 328 SER A O 1
ATOM 2553 N N . GLU A 1 329 ? -2.245 3.683 -56.055 1.00 42.56 329 GLU A N 1
ATOM 2554 C CA . GLU A 1 329 ? -3.502 3.236 -55.462 1.00 42.56 329 GLU A CA 1
ATOM 2555 C C . GLU A 1 329 ? -3.484 1.706 -55.344 1.00 42.56 329 GLU A C 1
ATOM 2557 O O . GLU A 1 329 ? -3.252 0.996 -56.319 1.00 42.56 329 GLU A O 1
ATOM 2562 N N . HIS A 1 330 ? -3.679 1.201 -54.128 1.00 46.69 330 HIS A N 1
ATOM 2563 C CA . HIS A 1 330 ? -3.908 -0.214 -53.856 1.00 46.69 330 HIS A CA 1
ATOM 2564 C C . HIS A 1 330 ? -5.111 -0.330 -52.929 1.00 46.69 330 HIS A C 1
ATOM 2566 O O . HIS A 1 330 ? -5.221 0.448 -51.977 1.00 46.69 330 HIS A O 1
ATOM 2572 N N . ASP A 1 331 ? -5.959 -1.313 -53.227 1.00 45.69 331 ASP A N 1
ATOM 2573 C CA . ASP A 1 331 ? -7.246 -1.585 -52.595 1.00 45.69 331 ASP A CA 1
ATOM 2574 C C . ASP A 1 331 ? -7.190 -1.508 -51.065 1.00 45.69 331 ASP A C 1
ATOM 2576 O O . ASP A 1 331 ? -6.499 -2.277 -50.390 1.00 45.69 331 ASP A O 1
ATOM 2580 N N . SER A 1 332 ? -7.941 -0.560 -50.509 1.00 47.84 332 SER A N 1
ATOM 2581 C CA . SER A 1 332 ? -8.202 -0.448 -49.078 1.00 47.84 332 SER A CA 1
ATOM 2582 C C . SER A 1 332 ? -9.680 -0.688 -48.819 1.00 47.84 332 SER A C 1
ATOM 2584 O O . SER A 1 332 ? -10.525 -0.044 -49.436 1.00 47.84 332 SER A O 1
ATOM 2586 N N . VAL A 1 333 ? -9.984 -1.580 -47.880 1.00 53.81 333 VAL A N 1
ATOM 2587 C CA . VAL A 1 333 ? -11.346 -1.808 -47.392 1.00 53.81 333 VAL A CA 1
ATOM 2588 C C . VAL A 1 333 ? -11.538 -0.973 -46.129 1.00 53.81 333 VAL A C 1
ATOM 2590 O O . VAL A 1 333 ? -10.767 -1.101 -45.176 1.00 53.81 333 VAL A O 1
ATOM 2593 N N . GLU A 1 334 ? -12.539 -0.096 -46.136 1.00 51.44 334 GLU A N 1
ATOM 2594 C CA . GLU A 1 334 ? -12.881 0.776 -45.010 1.00 51.44 334 GLU A CA 1
ATOM 2595 C C . GLU A 1 334 ? -14.108 0.205 -44.287 1.00 51.44 334 GLU A C 1
ATOM 2597 O O . GLU A 1 334 ? -15.114 -0.117 -44.917 1.00 51.44 334 GLU A O 1
ATOM 2602 N N . VAL A 1 335 ? -14.010 0.031 -42.967 1.00 53.75 335 VAL A N 1
ATOM 2603 C CA . VAL A 1 335 ? -15.099 -0.494 -42.130 1.00 53.75 335 VAL A CA 1
ATOM 2604 C C . VAL A 1 335 ? -15.408 0.541 -41.054 1.00 53.75 335 VAL A C 1
ATOM 2606 O O . VAL A 1 335 ? -14.535 0.898 -40.264 1.00 53.75 335 VAL A O 1
ATOM 2609 N N . VAL A 1 336 ? -16.650 1.028 -41.033 1.00 42.97 336 VAL A N 1
ATOM 2610 C CA . VAL A 1 336 ? -17.139 2.039 -40.084 1.00 42.97 336 VAL A CA 1
ATOM 2611 C C . VAL A 1 336 ? -18.301 1.440 -39.294 1.00 42.97 336 VAL A C 1
ATOM 2613 O O . VAL A 1 336 ? -19.275 0.986 -39.889 1.00 42.97 336 VAL A O 1
ATOM 2616 N N . GLY A 1 337 ? -18.219 1.436 -37.961 1.00 47.44 337 GLY A N 1
ATOM 2617 C CA . GLY A 1 337 ? -19.318 0.984 -37.104 1.00 47.44 337 GLY A CA 1
ATOM 2618 C C . GLY A 1 337 ? -19.114 1.319 -35.618 1.00 47.44 337 GLY A C 1
ATOM 2619 O O . GLY A 1 337 ? -17.968 1.350 -35.162 1.00 47.44 337 GLY A O 1
ATOM 2620 N N . PRO A 1 338 ? -20.196 1.586 -34.857 1.00 41.28 338 PRO A N 1
ATOM 2621 C CA . PRO A 1 338 ? -20.123 1.890 -33.431 1.00 41.28 338 PRO A CA 1
ATOM 2622 C C . PRO A 1 338 ? -19.798 0.644 -32.595 1.00 41.28 338 PRO A C 1
ATOM 2624 O O . PRO A 1 338 ? -20.096 -0.491 -32.970 1.00 41.28 338 PRO A O 1
ATOM 2627 N N . GLY A 1 339 ? -19.127 0.884 -31.467 1.00 51.44 339 GLY A N 1
ATOM 2628 C CA . GLY A 1 339 ? -18.463 -0.108 -30.624 1.00 51.44 339 GLY A CA 1
ATOM 2629 C C . GLY A 1 339 ? -19.342 -1.278 -30.187 1.00 51.44 339 GLY A C 1
ATOM 2630 O O . GLY A 1 339 ? -20.113 -1.149 -29.249 1.00 51.44 339 GLY A O 1
ATOM 2631 N N . CYS A 1 340 ? -19.164 -2.414 -30.866 1.00 40.06 340 CYS A N 1
ATOM 2632 C CA . CYS A 1 340 ? -19.279 -3.790 -30.347 1.00 40.06 340 CYS A CA 1
ATOM 2633 C C . CYS A 1 340 ? -18.830 -4.852 -31.377 1.00 40.06 340 CYS A C 1
ATOM 2635 O O . CYS A 1 340 ? -18.734 -6.023 -31.042 1.00 40.06 340 CYS A O 1
ATOM 2637 N N . ILE A 1 341 ? -18.482 -4.469 -32.613 1.00 51.38 341 ILE A N 1
ATOM 2638 C CA . ILE A 1 341 ? -18.088 -5.411 -33.686 1.00 51.38 341 ILE A CA 1
ATOM 2639 C C . ILE A 1 341 ? -16.554 -5.574 -33.808 1.00 51.38 341 ILE A C 1
ATOM 2641 O O . ILE A 1 341 ? -16.048 -6.290 -34.671 1.00 51.38 341 ILE A O 1
ATOM 2645 N N . TYR A 1 342 ? -1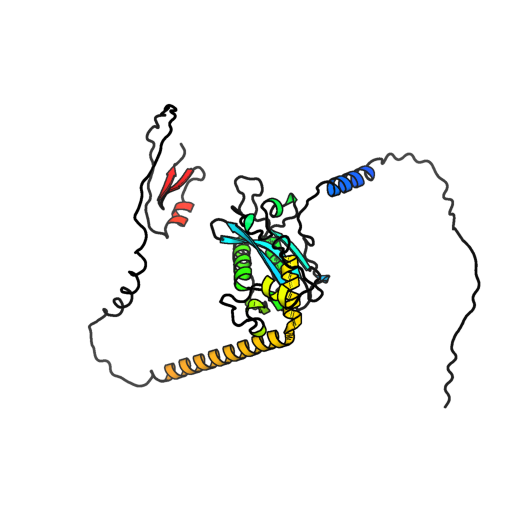5.780 -4.902 -32.948 1.00 56.53 342 TYR A N 1
ATOM 2646 C CA . TYR A 1 342 ? -14.320 -4.837 -33.068 1.00 56.53 342 TYR A CA 1
ATOM 2647 C C . TYR A 1 342 ? -13.628 -6.175 -32.769 1.00 56.53 342 TYR A C 1
ATOM 2649 O O . TYR A 1 342 ? -12.702 -6.539 -33.488 1.00 56.53 342 TYR A O 1
ATOM 2657 N N . GLU A 1 343 ? -14.058 -6.940 -31.762 1.00 54.41 343 GLU A N 1
ATOM 2658 C CA . GLU A 1 343 ? -13.362 -8.187 -31.396 1.00 54.41 343 GLU A CA 1
ATOM 2659 C C . GLU A 1 343 ? -13.578 -9.328 -32.397 1.00 54.41 343 GLU A C 1
ATOM 2661 O O . GLU A 1 343 ? -12.670 -10.124 -32.654 1.00 54.41 343 GLU A O 1
ATOM 2666 N N . GLU A 1 344 ? -14.757 -9.392 -33.010 1.00 51.50 344 GLU A N 1
ATOM 2667 C CA . GLU A 1 344 ? -15.125 -10.486 -33.909 1.00 51.50 344 GLU A CA 1
ATOM 2668 C C . GLU A 1 344 ? -14.487 -10.319 -35.296 1.00 51.50 344 GLU A C 1
ATOM 2670 O O . GLU A 1 344 ? -13.919 -11.267 -35.844 1.00 51.50 344 GLU A O 1
ATOM 2675 N N . VAL A 1 345 ? -14.419 -9.079 -35.799 1.00 58.84 345 VAL A N 1
ATOM 2676 C CA . VAL A 1 345 ? -13.652 -8.742 -37.011 1.00 58.84 345 VAL A CA 1
ATOM 2677 C C . VAL A 1 345 ? -12.149 -8.974 -36.794 1.00 58.84 345 VAL A C 1
ATOM 2679 O O . VAL A 1 345 ? -11.455 -9.445 -37.697 1.00 58.84 345 VAL A O 1
ATOM 2682 N N . MET A 1 346 ? -11.630 -8.726 -35.584 1.00 62.16 346 MET A N 1
ATOM 2683 C CA . MET A 1 346 ? -10.214 -8.942 -35.253 1.00 62.16 346 MET A CA 1
ATOM 2684 C C . MET A 1 346 ? -9.798 -10.423 -35.260 1.00 62.16 346 MET A C 1
ATOM 2686 O O . MET A 1 346 ? -8.632 -10.706 -35.551 1.00 62.16 346 MET A O 1
ATOM 2690 N N . ARG A 1 347 ? -10.719 -11.363 -34.985 1.00 63.94 347 ARG A N 1
ATOM 2691 C CA . ARG A 1 347 ? -10.455 -12.818 -35.025 1.00 63.94 347 ARG A CA 1
ATOM 2692 C C . ARG A 1 347 ? -10.375 -13.394 -36.439 1.00 63.94 347 ARG A C 1
ATOM 2694 O O . ARG A 1 347 ? -9.709 -14.408 -36.630 1.00 63.94 347 ARG A O 1
ATOM 2701 N N . MET A 1 348 ? -11.025 -12.767 -37.417 1.00 61.69 348 MET A N 1
ATOM 2702 C CA . MET A 1 348 ? -11.134 -13.301 -38.782 1.00 61.69 348 MET A CA 1
ATOM 2703 C C . MET A 1 348 ? -10.018 -12.847 -39.738 1.00 61.69 348 MET A C 1
ATOM 2705 O O . MET A 1 348 ? -9.966 -13.318 -40.873 1.00 61.69 348 MET A O 1
ATOM 2709 N N . MET A 1 349 ? -9.113 -11.953 -39.322 1.00 69.94 349 MET A N 1
ATOM 2710 C CA . MET A 1 349 ? -8.138 -11.356 -40.245 1.00 69.94 349 MET A CA 1
ATOM 2711 C C . MET A 1 349 ? -6.768 -12.066 -40.292 1.00 69.94 349 MET A C 1
ATOM 2713 O O . MET A 1 349 ? -6.268 -12.517 -39.259 1.00 69.94 349 MET A O 1
ATOM 2717 N N . PRO A 1 350 ? -6.104 -12.119 -41.470 1.00 71.31 350 PRO A N 1
ATOM 2718 C CA . PRO A 1 350 ? -4.792 -12.748 -41.633 1.00 71.31 350 PRO A CA 1
ATOM 2719 C C . PRO A 1 350 ? -3.707 -12.117 -40.748 1.00 71.31 350 PRO A C 1
ATOM 2721 O O . PRO A 1 350 ? -3.642 -10.895 -40.595 1.00 71.31 350 PRO A O 1
ATOM 2724 N N . ARG A 1 351 ? -2.786 -12.946 -40.233 1.00 69.94 351 ARG A N 1
ATOM 2725 C CA . ARG A 1 351 ? -1.702 -12.536 -39.310 1.00 69.94 351 ARG A CA 1
ATOM 2726 C C . ARG A 1 351 ? -0.706 -11.515 -39.890 1.00 69.94 351 ARG A C 1
ATOM 2728 O O . ARG A 1 351 ? 0.079 -10.960 -39.133 1.00 69.94 351 ARG A O 1
ATOM 2735 N N . HIS A 1 352 ? -0.739 -11.254 -41.198 1.00 69.81 352 HIS A N 1
ATOM 2736 C CA . HIS A 1 352 ? 0.210 -10.373 -41.894 1.00 69.81 352 HIS A CA 1
ATOM 2737 C C . HIS A 1 352 ? -0.362 -8.996 -42.280 1.00 69.81 352 HIS A C 1
ATOM 2739 O O . HIS A 1 352 ? 0.289 -8.240 -42.998 1.00 69.81 352 HIS A O 1
ATOM 2745 N N . ALA A 1 353 ? -1.565 -8.640 -41.821 1.00 75.06 353 ALA A N 1
ATOM 2746 C CA . ALA A 1 353 ? -2.156 -7.337 -42.120 1.00 75.06 353 ALA A CA 1
ATOM 2747 C C . ALA A 1 353 ? -1.565 -6.214 -41.246 1.00 75.06 353 ALA A C 1
ATOM 2749 O O . ALA A 1 353 ? -1.468 -6.350 -40.025 1.00 75.06 353 ALA A O 1
ATOM 2750 N N . THR A 1 354 ? -1.224 -5.074 -41.856 1.00 71.44 354 THR A N 1
ATOM 2751 C CA . THR A 1 354 ? -0.800 -3.869 -41.122 1.00 71.44 354 THR A CA 1
ATOM 2752 C C . THR A 1 354 ? -2.024 -3.035 -40.748 1.00 71.44 354 THR A C 1
ATOM 2754 O O . THR A 1 354 ? -2.914 -2.833 -41.577 1.00 71.44 354 THR A O 1
ATOM 2757 N N . ARG A 1 355 ? -2.086 -2.547 -39.503 1.00 77.25 355 ARG A N 1
ATOM 2758 C CA . ARG A 1 355 ? -3.274 -1.881 -38.940 1.00 77.25 355 ARG A CA 1
ATOM 2759 C C . ARG A 1 355 ? -2.947 -0.461 -38.495 1.00 77.25 355 ARG A C 1
ATOM 2761 O O . ARG A 1 355 ? -1.901 -0.236 -37.890 1.00 77.25 355 ARG A O 1
ATOM 2768 N N . ARG A 1 356 ? -3.855 0.478 -38.763 1.00 68.56 356 ARG A N 1
ATOM 2769 C CA . ARG A 1 356 ? -3.779 1.856 -38.266 1.00 68.56 356 ARG A CA 1
ATOM 2770 C C . ARG A 1 356 ? -5.172 2.344 -37.874 1.00 68.56 356 ARG A C 1
ATOM 2772 O O . ARG A 1 356 ? -6.103 2.189 -38.655 1.00 68.56 356 ARG A O 1
ATOM 2779 N N . CYS A 1 357 ? -5.307 2.903 -36.674 1.00 61.50 357 CYS A N 1
ATOM 2780 C CA . CYS A 1 357 ? -6.544 3.525 -36.209 1.00 61.50 357 CYS A CA 1
ATOM 2781 C C . CYS A 1 357 ? -6.316 5.032 -36.115 1.00 61.50 357 CYS A C 1
ATOM 2783 O O . CYS A 1 357 ? -5.488 5.469 -35.318 1.00 61.50 357 CYS A O 1
ATOM 2785 N N . ASP A 1 358 ? -7.022 5.801 -36.940 1.00 62.25 358 ASP A N 1
ATOM 2786 C CA . ASP A 1 358 ? -7.006 7.262 -36.902 1.00 62.25 358 ASP A CA 1
ATOM 2787 C C . ASP A 1 358 ? -8.468 7.730 -36.724 1.00 62.25 358 ASP A C 1
ATOM 2789 O O . ASP A 1 358 ? -9.349 7.308 -37.472 1.00 62.25 358 ASP A O 1
ATOM 2793 N N . ASN A 1 359 ? -8.746 8.568 -35.717 1.00 63.34 359 ASN A N 1
ATOM 2794 C CA . ASN A 1 359 ? -10.075 9.147 -35.432 1.00 63.34 359 ASN A CA 1
ATOM 2795 C C . ASN A 1 359 ? -11.240 8.134 -35.330 1.00 63.34 359 ASN A C 1
ATOM 2797 O O . ASN A 1 359 ? -12.340 8.395 -35.811 1.00 63.34 359 ASN A O 1
ATOM 2801 N N . GLY A 1 360 ? -11.012 6.967 -34.715 1.00 66.88 360 GLY A N 1
ATOM 2802 C CA . GLY A 1 360 ? -12.048 5.939 -34.524 1.00 66.88 360 GLY A CA 1
ATOM 2803 C C . GLY A 1 360 ? -12.327 5.066 -35.754 1.00 66.88 360 GLY A C 1
ATOM 2804 O O . GLY A 1 360 ? -13.189 4.189 -35.695 1.00 66.88 360 GLY A O 1
ATOM 2805 N N . VAL A 1 361 ? -11.580 5.264 -36.845 1.00 67.50 361 VAL A N 1
ATOM 2806 C CA . VAL A 1 361 ? -11.675 4.462 -38.068 1.00 67.50 361 VAL A CA 1
ATOM 2807 C C . VAL A 1 361 ? -10.476 3.521 -38.155 1.00 67.50 361 VAL A C 1
ATOM 2809 O O . VAL A 1 361 ? -9.323 3.955 -38.240 1.00 67.50 361 VAL A O 1
ATOM 2812 N N . LEU A 1 362 ? -10.745 2.213 -38.154 1.00 69.88 362 LEU A N 1
ATOM 2813 C CA . LEU A 1 362 ? -9.721 1.189 -38.339 1.00 69.88 362 LEU A CA 1
ATOM 2814 C C . LEU A 1 362 ? -9.455 0.980 -39.832 1.00 69.88 362 LEU A C 1
ATOM 2816 O O . LEU A 1 362 ? -10.294 0.461 -40.565 1.00 69.88 362 LEU A O 1
ATOM 2820 N N . ARG A 1 363 ? -8.246 1.328 -40.274 1.00 75.69 363 ARG A N 1
ATOM 2821 C CA . ARG A 1 363 ? -7.753 1.025 -41.619 1.00 75.69 363 ARG A CA 1
ATOM 2822 C C . ARG A 1 363 ? -6.858 -0.201 -41.572 1.00 75.69 363 ARG A C 1
ATOM 2824 O O . ARG A 1 363 ? -5.852 -0.233 -40.855 1.00 75.69 363 ARG A O 1
ATOM 2831 N N . VAL A 1 364 ? -7.218 -1.208 -42.362 1.00 77.00 364 VAL A N 1
ATOM 2832 C CA . VAL A 1 364 ? -6.454 -2.448 -42.495 1.00 77.00 364 VAL A CA 1
ATOM 2833 C C . VAL A 1 364 ? -5.864 -2.513 -43.893 1.00 77.00 364 VAL A C 1
ATOM 2835 O O . VAL A 1 364 ? -6.580 -2.418 -44.887 1.00 77.00 364 VAL A O 1
ATOM 2838 N N . ARG A 1 365 ? -4.544 -2.685 -43.970 1.00 74.94 365 ARG A N 1
ATOM 2839 C CA . ARG A 1 365 ? -3.839 -2.928 -45.226 1.00 74.94 365 ARG A CA 1
ATOM 2840 C C . ARG A 1 365 ? -3.453 -4.398 -45.286 1.00 74.94 365 ARG A C 1
ATOM 2842 O O . ARG A 1 365 ? -2.640 -4.859 -44.482 1.00 74.94 365 ARG A O 1
ATOM 2849 N N . LEU A 1 366 ? -4.054 -5.132 -46.216 1.00 72.94 366 LEU A N 1
ATOM 2850 C CA . LEU A 1 366 ? -3.647 -6.502 -46.511 1.00 72.94 366 LEU A CA 1
ATOM 2851 C C . LEU A 1 366 ? -2.336 -6.429 -47.304 1.00 72.94 366 LEU A C 1
ATOM 2853 O O . LEU A 1 366 ? -2.276 -5.777 -48.344 1.00 72.94 366 LEU A O 1
ATOM 2857 N N . GLY A 1 367 ? -1.263 -7.001 -46.753 1.00 70.19 367 GLY A N 1
ATOM 2858 C CA . GLY A 1 367 ? 0.026 -7.070 -47.436 1.00 70.19 367 GLY A CA 1
ATOM 2859 C C . GLY A 1 367 ? -0.051 -8.060 -48.595 1.00 70.19 367 GLY A C 1
ATOM 2860 O O . GLY A 1 367 ? -0.402 -9.217 -48.368 1.00 70.19 367 GLY A O 1
ATOM 2861 N N . GLY A 1 368 ? 0.251 -7.584 -49.804 1.00 46.59 368 GLY A N 1
ATOM 2862 C CA . GLY A 1 368 ? 0.577 -8.397 -50.976 1.00 46.59 368 GLY A CA 1
ATOM 2863 C C . GLY A 1 368 ? 2.074 -8.382 -51.226 1.00 46.59 368 GLY A C 1
ATOM 2864 O O . GLY A 1 368 ? 2.681 -7.311 -50.978 1.00 46.59 368 GLY A O 1
#